Protein AF-A0A6G0WHD6-F1 (afdb_monomer_lite)

Radius of gyration: 23.94 Å; chains: 1; bounding box: 55×65×62 Å

Organism: NCBI:txi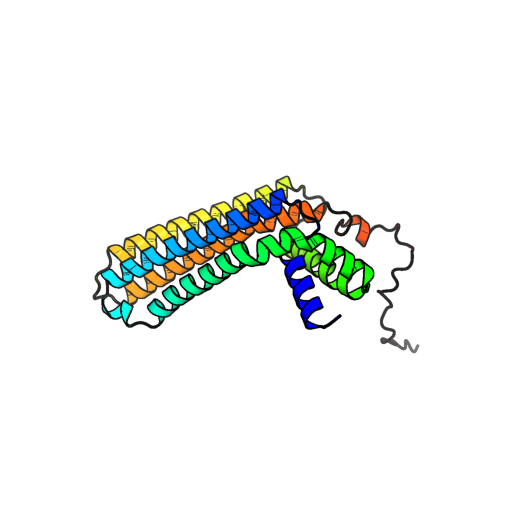d100861

pLDDT: mean 83.45, std 16.96, range [34.69, 97.81]

Foldseek 3Di:
DDPVVLVVLLVLCLLQPPLDDPVLSVVLLVLLLVLLVVLLVLLVLLLVLLCVQAVCSCVDPVSVVSVVVSVVSNVVSCCCNVPSSVCSSPCNVVSLVCQVPVDDVSVVVSLVSLLVLLCVQPVVDDPPDDLVNSLVVLCVVLVVLLVVLVCQLVVLSVVLNVDHNVPVVSSVVSSVSNSVSSVSNSVSCCCNVRSSVVSVSVCPDPSNPPCNVDPPVPPPPPVPPDPPPPDPPPPDD

Sequence (237 aa):
MSDSYQKHQRYILRRFPPFLEDAMIGNHEKLRLMFIVLWACFIVVPTVLAAQTCDYFVKEPLFYFSVLMIAFVLARALHRYCVRWPEGHTKRWSYWHEIELATAPYKLKILGYYHRKIDHFLGQFPSSTSDEQVVRFYALRTSVLAILFLAGFVGFTTLLAYTDGDKYPQVMILYVLSVASVCVLFYLGKVYCIELPQVIVLRHRPEFAFDVLFSDMHDEHIPFAQPVSDYNTTREA

Secondary structure (DSSP, 8-state):
--HHHHHHHHHHHHHS-TTS-HHHHHHHHHHHHHHHHHHHHHHHHHHHHHHHH-GGGGGSHHHHHHHHHHHHHHHHHHHIIIIIHHHHHHHHHHHHHHHHHH-HHHHHHHHHHHHHHHHHHHTTS-TT--HHHHHHHHHHHHHHHHHHHHHHHHHHHHHHHHS-TT-HHHHHHHHHHHHHHHHHHHHHHHIIIIIHHHHHHHHTSGGG-HHHHH-TT--S--TT-PPPS--------

Structure (mmCIF, N/CA/C/O backbone):
data_AF-A0A6G0WHD6-F1
#
_entry.id   AF-A0A6G0WHD6-F1
#
loop_
_atom_site.group_PDB
_atom_site.id
_atom_site.type_symbol
_atom_site.label_atom_id
_atom_site.label_alt_id
_atom_site.label_comp_id
_atom_site.label_asym_id
_atom_site.label_entity_id
_atom_site.label_seq_id
_atom_site.pdbx_PDB_ins_code
_atom_site.Cartn_x
_atom_site.Cartn_y
_atom_site.Cartn_z
_atom_site.occupancy
_atom_site.B_iso_or_equiv
_atom_site.auth_seq_id
_atom_site.auth_comp_id
_atom_site.auth_asym_id
_atom_site.auth_atom_id
_atom_site.pdbx_PDB_model_num
ATOM 1 N N . MET A 1 1 ? -4.834 5.143 -32.679 1.00 60.06 1 MET A N 1
ATOM 2 C CA . MET A 1 1 ? -5.126 4.601 -31.328 1.00 60.06 1 MET A CA 1
ATOM 3 C C . MET A 1 1 ? -6.172 5.479 -30.659 1.00 60.06 1 MET A C 1
ATOM 5 O O . MET A 1 1 ? -6.053 6.691 -30.768 1.00 60.06 1 MET A O 1
ATOM 9 N N . SER A 1 2 ? -7.171 4.909 -29.979 1.00 74.62 2 SER A N 1
ATOM 10 C CA . SER A 1 2 ? -8.098 5.712 -29.168 1.00 74.62 2 SER A CA 1
ATOM 11 C C . SER A 1 2 ? -7.398 6.218 -27.896 1.00 74.62 2 SER A C 1
ATOM 13 O O . SER A 1 2 ? -6.591 5.500 -27.301 1.00 74.62 2 SER A O 1
ATOM 15 N N . ASP A 1 3 ? -7.707 7.440 -27.452 1.00 78.38 3 ASP A N 1
ATOM 16 C CA . ASP A 1 3 ? -7.095 8.045 -26.251 1.00 78.38 3 ASP A CA 1
ATOM 17 C C . ASP A 1 3 ? -7.347 7.203 -24.977 1.00 78.38 3 ASP A C 1
ATOM 19 O O . ASP A 1 3 ? -6.483 7.057 -24.107 1.00 78.38 3 ASP A O 1
ATOM 23 N N . SER A 1 4 ? -8.501 6.526 -24.913 1.00 83.50 4 SER A N 1
ATOM 24 C CA . SER A 1 4 ? -8.843 5.576 -23.844 1.00 83.50 4 SER A CA 1
ATOM 25 C C . SER A 1 4 ? -7.873 4.388 -23.772 1.00 83.50 4 SER A C 1
ATOM 27 O O . SER A 1 4 ? -7.386 4.046 -22.690 1.00 83.50 4 SER A O 1
ATOM 29 N N . TYR A 1 5 ? -7.517 3.805 -24.920 1.00 84.50 5 TYR A N 1
ATOM 30 C CA . TYR A 1 5 ? -6.568 2.693 -24.985 1.00 84.50 5 TYR A CA 1
ATOM 31 C C . TYR A 1 5 ? -5.172 3.127 -24.515 1.00 84.50 5 TYR A C 1
ATOM 33 O O . TYR A 1 5 ? -4.581 2.491 -23.643 1.00 84.50 5 TYR A O 1
ATOM 41 N N . GLN A 1 6 ? -4.694 4.290 -24.965 1.00 81.56 6 GLN A N 1
ATOM 42 C CA . GLN A 1 6 ? -3.401 4.839 -24.535 1.00 81.56 6 GLN A CA 1
ATOM 43 C C . GLN A 1 6 ? -3.364 5.181 -23.038 1.00 81.56 6 GLN A C 1
ATOM 45 O O . GLN A 1 6 ? -2.333 5.062 -22.365 1.00 81.56 6 GLN A O 1
ATOM 50 N N . LYS A 1 7 ? -4.482 5.649 -22.473 1.00 85.56 7 LYS A N 1
ATOM 51 C CA . LYS A 1 7 ? -4.606 5.885 -21.028 1.00 85.56 7 LYS A CA 1
ATOM 52 C C . LYS A 1 7 ? -4.509 4.576 -20.242 1.00 85.56 7 LYS A C 1
ATOM 54 O O . LYS A 1 7 ? -3.816 4.542 -19.223 1.00 85.56 7 LYS A O 1
ATOM 59 N N . HIS A 1 8 ? -5.153 3.516 -20.725 1.00 88.12 8 HIS A N 1
ATOM 60 C CA . HIS A 1 8 ? -5.098 2.187 -20.118 1.00 88.12 8 HIS A CA 1
ATOM 61 C C . HIS A 1 8 ? -3.689 1.581 -20.170 1.00 88.12 8 HIS A C 1
ATOM 63 O O . HIS A 1 8 ? -3.170 1.158 -19.138 1.00 88.12 8 HIS A O 1
ATOM 69 N N . GLN A 1 9 ? -3.006 1.651 -21.313 1.00 87.44 9 GLN A N 1
ATOM 70 C CA . GLN A 1 9 ? -1.624 1.169 -21.450 1.00 87.44 9 GLN A CA 1
ATOM 71 C C . GLN A 1 9 ? -0.671 1.843 -20.461 1.00 87.44 9 GLN A C 1
ATOM 73 O O . GLN A 1 9 ? 0.032 1.174 -19.703 1.00 87.44 9 GLN A O 1
ATOM 78 N N . ARG A 1 10 ? -0.703 3.182 -20.388 1.00 85.12 10 ARG A N 1
ATOM 79 C CA . ARG A 1 10 ? 0.102 3.946 -19.419 1.00 85.12 10 ARG A CA 1
ATOM 80 C C . ARG A 1 10 ? -0.208 3.551 -17.981 1.00 85.12 10 ARG A C 1
ATOM 82 O O . ARG A 1 10 ? 0.681 3.537 -17.134 1.00 85.12 10 ARG A O 1
ATOM 89 N N . TYR A 1 11 ? -1.470 3.264 -17.687 1.00 88.31 11 TYR A N 1
ATOM 90 C CA . TYR A 1 11 ? -1.887 2.834 -16.363 1.00 88.31 11 TYR A CA 1
ATOM 91 C C . TYR A 1 11 ? -1.320 1.458 -15.993 1.00 88.31 11 TYR A C 1
ATOM 93 O O . TYR A 1 11 ? -0.839 1.292 -14.868 1.00 88.31 11 TYR A O 1
ATOM 101 N N . ILE A 1 12 ? -1.346 0.501 -16.925 1.00 89.25 12 ILE A N 1
ATOM 102 C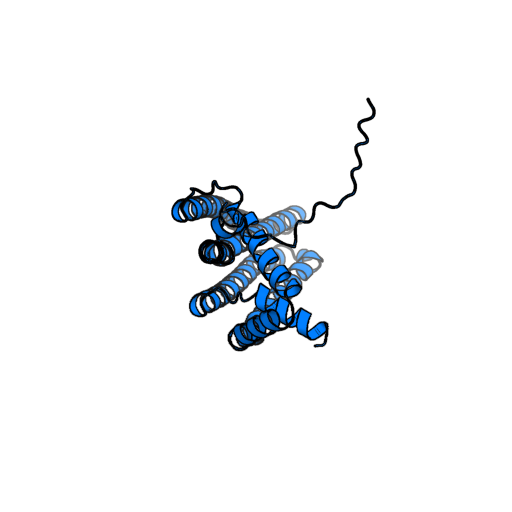 CA . ILE A 1 12 ? -0.750 -0.827 -16.747 1.00 89.25 12 ILE A CA 1
ATOM 103 C C . ILE A 1 12 ? 0.759 -0.696 -16.549 1.00 89.25 12 ILE A C 1
ATOM 105 O O . ILE A 1 12 ? 1.266 -1.163 -15.532 1.00 89.25 12 ILE A O 1
ATOM 109 N N . LEU A 1 13 ? 1.450 0.038 -17.425 1.00 89.12 13 LEU A N 1
ATOM 110 C CA . LEU A 1 13 ? 2.902 0.210 -17.348 1.00 89.12 13 LEU A CA 1
ATOM 111 C C . LEU A 1 13 ? 3.339 0.863 -16.038 1.00 89.12 13 LEU A C 1
ATOM 113 O O . LEU A 1 13 ? 4.237 0.350 -15.390 1.00 89.12 13 LEU A O 1
ATOM 117 N N . ARG A 1 14 ? 2.647 1.907 -15.558 1.00 87.94 14 ARG A N 1
ATOM 118 C CA . ARG A 1 14 ? 2.956 2.533 -14.253 1.00 87.94 14 ARG A CA 1
ATOM 119 C C . ARG A 1 14 ? 2.841 1.568 -13.073 1.00 87.94 14 ARG A C 1
ATOM 121 O O . ARG A 1 14 ? 3.551 1.726 -12.081 1.00 87.94 14 ARG A O 1
ATOM 128 N N . ARG A 1 15 ? 1.912 0.609 -13.139 1.00 85.81 15 ARG A N 1
ATOM 129 C CA . ARG A 1 15 ? 1.660 -0.360 -12.060 1.00 85.81 15 ARG A CA 1
ATOM 130 C C . ARG A 1 15 ? 2.545 -1.591 -12.140 1.00 85.81 15 ARG A C 1
ATOM 132 O O . ARG A 1 15 ? 2.860 -2.142 -11.088 1.00 85.81 15 ARG A O 1
ATOM 139 N N . PHE A 1 16 ? 2.915 -1.979 -13.352 1.00 88.06 16 PHE A N 1
ATOM 140 C CA . PHE A 1 16 ? 3.735 -3.135 -13.673 1.00 88.06 16 PHE A CA 1
ATOM 141 C C . PHE A 1 16 ? 4.894 -2.648 -14.547 1.00 88.06 16 PHE A C 1
ATOM 143 O O . PHE A 1 16 ? 4.786 -2.672 -15.775 1.00 88.06 16 PHE A O 1
ATOM 150 N N . PRO A 1 17 ? 5.969 -2.131 -13.923 1.00 85.25 17 PRO A N 1
ATOM 151 C CA . PRO A 1 17 ? 7.070 -1.536 -14.664 1.00 85.25 17 PRO A CA 1
ATOM 152 C C . PRO A 1 17 ? 7.698 -2.567 -15.612 1.00 85.25 17 PRO A C 1
ATOM 154 O O . PRO A 1 17 ? 7.985 -3.682 -15.168 1.00 85.25 17 PRO A O 1
ATOM 157 N N . PRO A 1 18 ? 7.949 -2.217 -16.886 1.00 83.75 18 PRO A N 1
ATOM 158 C CA . PRO A 1 18 ? 8.595 -3.133 -17.829 1.00 83.75 18 PRO A CA 1
ATOM 159 C C . PRO A 1 18 ? 10.054 -3.421 -17.437 1.00 83.75 18 PRO A C 1
ATOM 161 O O . PRO A 1 18 ? 10.584 -4.476 -17.748 1.00 83.75 18 PRO A O 1
ATOM 164 N N . PHE A 1 19 ? 10.677 -2.526 -16.667 1.00 83.75 19 PHE A N 1
ATOM 165 C CA . PHE A 1 19 ? 12.071 -2.625 -16.221 1.00 83.75 19 PHE A CA 1
ATOM 166 C C . PHE A 1 19 ? 12.300 -3.598 -15.053 1.00 83.75 19 PHE A C 1
ATOM 168 O O . PHE A 1 19 ? 13.441 -3.791 -14.628 1.00 83.75 19 PHE A O 1
ATOM 175 N N . LEU A 1 20 ? 11.234 -4.168 -14.483 1.00 85.25 20 LEU A N 1
ATOM 176 C CA . LEU A 1 20 ? 11.323 -5.115 -13.371 1.00 85.25 20 LEU A CA 1
ATOM 177 C C . LEU A 1 20 ? 11.119 -6.548 -13.858 1.00 85.25 20 LEU A C 1
ATOM 179 O O . LEU A 1 20 ? 10.312 -6.810 -14.749 1.00 85.25 20 LEU A O 1
ATOM 183 N N . GLU A 1 21 ? 11.809 -7.489 -13.227 1.00 87.81 21 GLU A N 1
ATOM 184 C CA . GLU A 1 21 ? 11.663 -8.916 -13.512 1.00 87.81 21 GLU A CA 1
ATOM 185 C C . GLU A 1 21 ? 10.281 -9.449 -13.109 1.00 87.81 21 GLU A C 1
ATOM 187 O O . GLU A 1 21 ? 9.711 -9.033 -12.095 1.00 87.81 21 GLU A O 1
ATOM 192 N N . ASP A 1 22 ? 9.756 -10.417 -13.868 1.00 87.56 22 ASP A N 1
ATOM 193 C CA . ASP A 1 22 ? 8.438 -11.019 -13.610 1.00 87.56 22 ASP A CA 1
ATOM 194 C C . ASP A 1 22 ? 8.338 -11.634 -12.212 1.00 87.56 22 ASP A C 1
ATOM 196 O O . ASP A 1 22 ? 7.327 -11.461 -11.528 1.00 87.56 22 ASP A O 1
ATOM 200 N N . ALA A 1 23 ? 9.411 -12.283 -11.748 1.00 89.19 23 ALA A N 1
ATOM 201 C CA . ALA A 1 23 ? 9.478 -12.876 -10.416 1.00 89.19 23 ALA A CA 1
ATOM 202 C C . ALA A 1 23 ? 9.284 -11.825 -9.310 1.00 89.19 23 ALA A C 1
ATOM 204 O O . ALA A 1 23 ? 8.506 -12.031 -8.373 1.00 89.19 23 ALA A O 1
ATOM 205 N N . MET A 1 24 ? 9.933 -10.664 -9.449 1.00 89.25 24 MET A N 1
ATOM 206 C CA . MET A 1 24 ? 9.828 -9.563 -8.494 1.00 89.25 24 MET A CA 1
ATOM 207 C C . MET A 1 24 ? 8.418 -8.970 -8.481 1.00 89.25 24 MET A C 1
ATOM 209 O O . MET A 1 24 ? 7.854 -8.736 -7.410 1.00 89.25 24 MET A O 1
ATOM 213 N N . ILE A 1 25 ? 7.815 -8.745 -9.654 1.00 88.62 25 ILE A N 1
ATOM 214 C CA . ILE A 1 25 ? 6.447 -8.217 -9.720 1.00 88.62 25 ILE A CA 1
ATOM 215 C C . ILE A 1 25 ? 5.452 -9.229 -9.140 1.00 88.62 25 ILE A C 1
ATOM 217 O O . ILE A 1 25 ? 4.607 -8.852 -8.328 1.00 88.62 25 ILE A O 1
ATOM 221 N N . GLY A 1 26 ? 5.593 -10.513 -9.476 1.00 89.69 26 GLY A N 1
ATOM 222 C CA . GLY A 1 26 ? 4.745 -11.574 -8.940 1.00 89.69 26 GLY A CA 1
ATOM 223 C C . GLY A 1 26 ? 4.815 -11.665 -7.416 1.00 89.69 26 GLY A C 1
ATOM 224 O O . GLY A 1 26 ? 3.777 -11.749 -6.755 1.00 89.69 26 GLY A O 1
ATOM 225 N N . ASN A 1 27 ? 6.017 -11.585 -6.836 1.00 91.44 27 ASN A N 1
ATOM 226 C CA . ASN A 1 27 ? 6.179 -11.588 -5.382 1.00 91.44 27 ASN A CA 1
ATOM 227 C C . ASN A 1 27 ? 5.553 -10.341 -4.732 1.00 91.44 27 ASN A C 1
ATOM 229 O O . ASN A 1 27 ? 4.836 -10.442 -3.738 1.00 91.44 27 ASN A O 1
ATOM 233 N N . HIS A 1 28 ? 5.739 -9.163 -5.333 1.00 91.12 28 HIS A N 1
ATOM 234 C CA . HIS A 1 28 ? 5.141 -7.922 -4.843 1.00 91.12 28 HIS A CA 1
ATOM 235 C C . HIS A 1 28 ? 3.612 -7.910 -4.890 1.00 91.12 28 HIS A C 1
ATOM 237 O O . HIS A 1 28 ? 2.990 -7.348 -3.989 1.00 91.12 28 H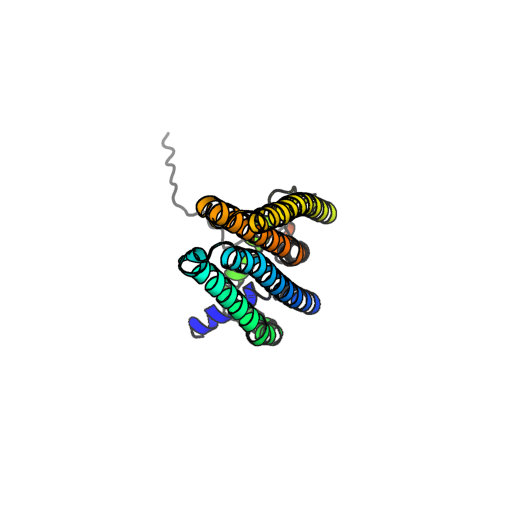IS A O 1
ATOM 243 N N . GLU A 1 29 ? 2.983 -8.493 -5.911 1.00 91.56 29 GLU A N 1
ATOM 244 C CA . GLU A 1 29 ? 1.519 -8.572 -5.969 1.00 91.56 29 GLU A CA 1
ATOM 245 C C . GLU A 1 29 ? 0.962 -9.522 -4.900 1.00 91.56 29 GLU A C 1
ATOM 247 O O . GLU A 1 29 ? -0.038 -9.189 -4.259 1.00 91.56 29 GLU A O 1
ATOM 252 N N . LYS A 1 30 ? 1.647 -10.643 -4.625 1.00 91.75 30 LYS A N 1
ATOM 253 C CA . LYS A 1 30 ? 1.304 -11.546 -3.510 1.00 91.75 30 LYS A CA 1
ATOM 254 C C . LYS A 1 30 ? 1.445 -10.849 -2.156 1.00 91.75 30 LYS A C 1
ATOM 256 O O . LYS A 1 30 ? 0.507 -10.865 -1.361 1.00 91.75 30 LYS A O 1
ATOM 261 N N . LEU A 1 31 ? 2.576 -10.181 -1.917 1.00 92.06 31 LEU A N 1
ATOM 262 C CA . LEU A 1 31 ? 2.812 -9.408 -0.694 1.00 92.06 31 LEU A CA 1
ATOM 263 C C . LEU A 1 31 ? 1.782 -8.290 -0.525 1.00 92.06 31 LEU A C 1
ATOM 265 O O . LEU A 1 31 ? 1.240 -8.108 0.560 1.00 92.06 31 LEU A O 1
ATOM 269 N N . ARG A 1 32 ? 1.450 -7.564 -1.599 1.00 91.62 32 ARG A N 1
ATOM 270 C CA . ARG A 1 32 ? 0.419 -6.519 -1.570 1.00 91.62 32 ARG A CA 1
ATOM 271 C C . ARG A 1 32 ? -0.933 -7.076 -1.141 1.00 91.62 32 ARG A C 1
ATOM 273 O O . ARG A 1 32 ? -1.600 -6.446 -0.325 1.00 91.62 32 ARG A O 1
ATOM 280 N N . LEU A 1 33 ? -1.344 -8.215 -1.700 1.00 93.25 33 LEU A N 1
ATOM 281 C CA . LEU A 1 33 ? -2.603 -8.856 -1.330 1.00 93.25 33 LEU A CA 1
ATOM 282 C C . LEU A 1 33 ? -2.579 -9.287 0.140 1.00 93.25 33 LEU A C 1
ATOM 284 O O . LEU A 1 33 ? -3.506 -8.959 0.874 1.00 93.25 33 LEU A O 1
ATOM 288 N N . MET A 1 34 ? -1.492 -9.929 0.581 1.00 93.44 34 MET A N 1
ATOM 289 C CA . MET A 1 34 ? -1.297 -10.330 1.976 1.00 93.44 34 MET A CA 1
ATOM 290 C C . MET A 1 34 ? -1.404 -9.133 2.931 1.00 93.44 34 MET A C 1
ATOM 292 O O . MET A 1 34 ? -2.176 -9.186 3.885 1.00 93.44 34 MET A O 1
ATOM 296 N N . PHE A 1 35 ? -0.701 -8.029 2.655 1.00 93.38 35 PHE A N 1
ATOM 297 C CA . PHE A 1 35 ? -0.768 -6.826 3.486 1.00 93.38 35 PHE A CA 1
ATOM 298 C C . PHE A 1 35 ? -2.174 -6.239 3.559 1.00 93.38 35 PHE A C 1
ATOM 300 O O . PHE A 1 35 ? -2.573 -5.770 4.618 1.00 93.38 35 PHE A O 1
ATOM 307 N N . ILE A 1 36 ? -2.930 -6.255 2.457 1.00 94.88 36 ILE A N 1
ATOM 308 C CA . ILE A 1 36 ? -4.303 -5.736 2.446 1.00 94.88 36 ILE A CA 1
ATOM 309 C C . ILE A 1 36 ? -5.234 -6.633 3.267 1.00 94.88 36 ILE A C 1
ATOM 311 O O . ILE A 1 36 ? -6.072 -6.116 4.001 1.00 94.88 36 ILE A O 1
ATOM 315 N N . VAL A 1 37 ? -5.079 -7.956 3.175 1.00 94.56 37 VAL A N 1
ATOM 316 C CA . VAL A 1 37 ? -5.850 -8.903 3.993 1.00 94.56 37 VAL A CA 1
ATOM 317 C C . VAL A 1 37 ? -5.530 -8.712 5.476 1.00 94.56 37 VAL A C 1
ATOM 319 O O . VAL A 1 37 ? -6.448 -8.554 6.272 1.00 94.56 37 VAL A O 1
ATOM 322 N N . LEU A 1 38 ? -4.248 -8.631 5.844 1.00 94.38 38 LEU A N 1
ATOM 323 C CA . LEU A 1 38 ? -3.831 -8.378 7.228 1.00 94.38 38 LEU A CA 1
ATOM 324 C C . LEU A 1 38 ? -4.341 -7.030 7.749 1.00 94.38 38 LEU A C 1
ATOM 326 O O . LEU A 1 38 ? -4.862 -6.956 8.857 1.00 94.38 38 LEU A O 1
ATOM 330 N N . TRP A 1 39 ? -4.244 -5.973 6.940 1.00 96.19 39 TRP A N 1
ATOM 331 C CA . TRP A 1 39 ? -4.788 -4.654 7.265 1.00 96.19 39 TRP A CA 1
ATOM 332 C C . TRP A 1 39 ? -6.300 -4.709 7.508 1.00 96.19 39 TRP A C 1
ATOM 334 O O . TRP A 1 39 ? -6.775 -4.163 8.501 1.00 96.19 39 TRP A O 1
ATOM 344 N N . ALA A 1 40 ? -7.050 -5.421 6.662 1.00 96.12 40 ALA A N 1
ATOM 345 C CA . ALA A 1 40 ? -8.484 -5.608 6.851 1.00 96.12 40 ALA A CA 1
ATOM 346 C C . ALA A 1 40 ? -8.781 -6.347 8.165 1.00 96.12 40 ALA A C 1
ATOM 348 O O . ALA A 1 40 ? -9.597 -5.875 8.952 1.00 96.12 40 ALA A O 1
ATOM 349 N N . CYS A 1 41 ? -8.078 -7.451 8.443 1.00 95.69 41 CYS A N 1
ATOM 350 C CA . CYS A 1 41 ? -8.217 -8.190 9.699 1.00 95.69 41 CYS A CA 1
ATOM 351 C C . CYS A 1 41 ? -7.948 -7.299 10.920 1.00 95.69 41 CYS A C 1
ATOM 353 O O . CYS A 1 41 ? -8.741 -7.293 11.859 1.00 95.69 41 CYS A O 1
ATOM 355 N N . PHE A 1 42 ? -6.878 -6.501 10.894 1.00 96.06 42 PHE A N 1
ATOM 356 C CA . PHE A 1 42 ? -6.535 -5.621 12.009 1.00 96.06 42 PHE A CA 1
ATOM 357 C C . PHE A 1 42 ? -7.509 -4.460 12.215 1.00 96.06 42 PHE A C 1
ATOM 359 O O . PHE A 1 42 ? -7.618 -3.994 13.340 1.00 96.06 42 PHE A O 1
ATOM 366 N N . ILE A 1 43 ? -8.235 -4.005 11.188 1.00 96.00 43 ILE A N 1
ATOM 367 C CA . ILE A 1 43 ? -9.319 -3.022 11.365 1.00 96.00 43 ILE A CA 1
ATOM 368 C C . ILE A 1 43 ? -10.596 -3.691 11.879 1.00 96.00 43 ILE A C 1
ATOM 370 O O . ILE A 1 43 ? -11.308 -3.105 12.696 1.00 96.00 43 ILE A O 1
ATOM 374 N N . VAL A 1 44 ? -10.892 -4.919 11.445 1.00 95.94 44 VAL A N 1
ATOM 375 C CA . VAL A 1 44 ? -12.073 -5.659 11.914 1.00 95.94 44 VAL A CA 1
ATOM 376 C C . VAL A 1 44 ? -12.030 -5.858 13.429 1.00 95.94 44 VAL A C 1
ATOM 378 O O . VAL A 1 44 ? -13.053 -5.665 14.075 1.00 95.94 44 VAL A O 1
ATOM 381 N N . VAL A 1 45 ? -10.863 -6.157 14.010 1.00 95.31 45 VAL A N 1
ATOM 382 C CA . VAL A 1 45 ? -10.705 -6.369 15.462 1.00 95.31 45 VAL A CA 1
ATOM 383 C C . VAL A 1 45 ? -11.257 -5.205 16.311 1.00 95.31 45 VAL A C 1
ATOM 385 O O . VAL A 1 45 ? -12.216 -5.432 17.049 1.00 95.31 45 VAL A O 1
ATOM 388 N N . PRO A 1 46 ? -10.748 -3.959 16.217 1.00 95.06 46 PRO A N 1
ATOM 389 C CA . PRO A 1 46 ? -11.278 -2.836 16.986 1.00 95.06 46 PRO A CA 1
ATOM 390 C C . PRO A 1 46 ? -12.704 -2.457 16.567 1.00 95.06 46 PRO A C 1
ATOM 392 O O . PRO A 1 46 ? -13.448 -1.942 17.392 1.00 95.06 46 PRO A O 1
ATOM 395 N N . THR A 1 47 ? -13.116 -2.730 15.321 1.00 94.50 47 THR A N 1
ATOM 396 C CA . THR A 1 47 ? -14.495 -2.467 14.861 1.00 94.50 47 THR A CA 1
ATOM 397 C C . THR A 1 47 ? -15.501 -3.377 15.562 1.00 94.50 47 THR A C 1
ATOM 399 O O . THR A 1 47 ? -16.538 -2.909 16.024 1.00 94.50 47 THR A O 1
ATOM 402 N N . VAL A 1 48 ? -15.191 -4.671 15.667 1.00 94.44 48 VAL A N 1
ATOM 403 C CA . VAL A 1 48 ? -16.027 -5.648 16.373 1.00 94.44 48 VAL A CA 1
ATOM 404 C C . VAL A 1 48 ? -16.013 -5.375 17.872 1.00 94.44 48 VAL A C 1
ATOM 406 O O . VAL A 1 48 ? -17.074 -5.380 18.484 1.00 94.44 48 VAL A O 1
ATOM 409 N N . LEU A 1 49 ? -14.846 -5.073 18.450 1.00 93.94 49 LEU A N 1
ATOM 410 C CA . LEU A 1 49 ? -14.744 -4.727 19.869 1.00 93.94 49 LEU A CA 1
ATOM 411 C C . LEU A 1 49 ? -15.571 -3.486 20.209 1.00 93.94 49 LEU A C 1
ATOM 413 O O . LEU A 1 49 ? -16.401 -3.549 21.102 1.00 93.94 49 LEU A O 1
ATOM 417 N N . ALA A 1 50 ? -15.435 -2.390 19.457 1.00 92.56 50 ALA A N 1
ATOM 418 C CA . ALA A 1 50 ? -16.236 -1.187 19.689 1.00 92.56 50 ALA A CA 1
ATOM 419 C C . ALA A 1 50 ? -17.748 -1.456 19.574 1.00 92.56 50 ALA A C 1
ATOM 421 O O . ALA A 1 50 ? -18.523 -0.910 20.357 1.00 92.56 50 ALA A O 1
ATOM 422 N N . ALA A 1 51 ? -18.164 -2.326 18.644 1.00 92.25 51 ALA A N 1
ATOM 423 C CA . ALA A 1 51 ? -19.561 -2.728 18.490 1.00 92.25 51 ALA A CA 1
ATOM 424 C C . ALA A 1 51 ? -20.073 -3.599 19.649 1.00 92.25 51 ALA A C 1
ATOM 426 O O . ALA A 1 51 ? -21.248 -3.517 19.982 1.00 92.25 51 ALA A O 1
ATOM 427 N N . GLN A 1 52 ? -19.211 -4.420 20.256 1.00 91.00 52 GLN A N 1
ATOM 428 C CA . GLN A 1 52 ? -19.549 -5.228 21.434 1.00 91.00 52 GLN A CA 1
ATOM 429 C C . GLN A 1 52 ? -19.560 -4.403 22.722 1.00 91.00 52 GLN A C 1
ATOM 431 O O . GLN A 1 52 ? -20.360 -4.667 23.613 1.00 91.00 52 GLN A O 1
ATOM 436 N N . THR A 1 53 ? -18.670 -3.418 22.830 1.00 88.88 53 THR A N 1
ATOM 437 C CA . THR A 1 53 ? -18.544 -2.570 24.015 1.00 88.88 53 THR A CA 1
ATOM 438 C C . THR A 1 53 ? -19.640 -1.505 24.078 1.00 88.88 53 THR A C 1
ATOM 440 O O . THR A 1 53 ? -20.077 -1.154 25.168 1.00 88.88 53 THR A O 1
ATOM 443 N N . CYS A 1 54 ? -20.088 -0.965 22.937 1.00 88.38 54 CYS A N 1
ATOM 444 C CA . CYS A 1 54 ? -21.057 0.129 22.896 1.00 88.38 54 CYS A CA 1
ATOM 445 C C . CYS A 1 54 ? -22.092 -0.059 21.776 1.00 88.38 54 CYS A C 1
ATOM 447 O O . CYS A 1 54 ? -21.800 0.175 20.603 1.00 88.38 54 CYS A O 1
ATOM 449 N N . ASP A 1 55 ? -23.339 -0.373 22.138 1.00 85.75 55 ASP A N 1
ATOM 450 C CA . ASP A 1 55 ? -24.434 -0.607 21.178 1.00 85.75 55 ASP A CA 1
ATOM 451 C C . ASP A 1 55 ? -24.714 0.594 20.259 1.00 85.75 55 ASP A C 1
ATOM 453 O O . ASP A 1 55 ? -25.155 0.442 19.114 1.00 85.75 55 ASP A O 1
ATOM 457 N N . TYR A 1 56 ? -24.445 1.814 20.736 1.00 86.06 56 TYR A N 1
ATOM 458 C CA . TYR A 1 56 ? -24.594 3.025 19.930 1.00 86.06 56 TYR A CA 1
ATOM 459 C C . TYR A 1 56 ? -23.588 3.099 18.779 1.00 86.06 56 TYR A C 1
ATOM 461 O O . TYR A 1 56 ? -23.903 3.696 17.752 1.00 86.06 56 TYR A O 1
ATOM 469 N N . PHE A 1 57 ? -22.425 2.448 18.887 1.00 89.00 57 PHE A N 1
ATOM 470 C CA . PHE A 1 57 ? -21.388 2.499 17.857 1.00 89.00 57 PHE A CA 1
ATOM 471 C C . PHE A 1 57 ? -21.860 1.965 16.500 1.00 89.00 57 PHE A C 1
ATOM 473 O O . PHE A 1 57 ? -21.503 2.510 15.461 1.00 89.00 57 PHE A O 1
ATOM 480 N N . VAL A 1 58 ? -22.721 0.945 16.481 1.00 89.81 58 VAL A N 1
ATOM 481 C CA . VAL A 1 58 ? -23.247 0.363 15.229 1.00 89.81 58 VAL A CA 1
ATOM 482 C C . VAL A 1 58 ? -24.157 1.345 14.477 1.00 89.81 58 VAL A C 1
ATOM 484 O O . VAL A 1 58 ? -24.369 1.224 13.270 1.00 89.81 58 VAL A O 1
ATOM 487 N N . LYS A 1 59 ? -24.692 2.353 15.172 1.00 90.19 59 LYS A N 1
ATOM 488 C CA . LYS A 1 59 ? -25.497 3.421 14.567 1.00 90.19 59 LYS A CA 1
ATOM 489 C C . LYS A 1 59 ? -24.633 4.564 14.034 1.00 90.19 59 LYS A C 1
ATOM 491 O O . LYS A 1 59 ? -25.143 5.400 13.292 1.00 90.19 59 LYS A O 1
ATOM 496 N N . GLU A 1 60 ? -23.344 4.589 14.363 1.00 90.38 60 GLU A N 1
ATOM 497 C CA . GLU A 1 60 ? -22.449 5.659 13.950 1.00 90.38 60 GLU A CA 1
ATOM 498 C C . GLU A 1 60 ? -22.043 5.544 12.480 1.00 90.38 60 GLU A C 1
ATOM 500 O O . GLU A 1 60 ? -21.675 4.458 12.016 1.00 90.38 60 GLU A O 1
ATOM 505 N N . PRO A 1 61 ? -21.975 6.669 11.742 1.00 92.12 61 PRO A N 1
ATOM 506 C CA . PRO A 1 61 ? -21.448 6.690 10.379 1.00 92.12 61 PRO A CA 1
ATOM 507 C C . PRO A 1 61 ? -20.047 6.081 10.271 1.00 92.12 61 PRO A C 1
ATOM 509 O O . PRO A 1 61 ? -19.697 5.489 9.251 1.00 92.12 61 PRO A O 1
ATOM 512 N N . LEU A 1 62 ? -19.247 6.209 11.332 1.00 91.00 62 LEU A N 1
ATOM 513 C CA . LEU A 1 62 ? -17.875 5.723 11.382 1.00 91.00 62 LEU A CA 1
ATOM 514 C C . LEU A 1 62 ? -17.781 4.190 11.284 1.00 91.00 62 LEU A C 1
ATOM 516 O O . LEU A 1 62 ? -16.858 3.679 10.647 1.00 91.00 62 LEU A O 1
ATOM 520 N N . PHE A 1 63 ? -18.743 3.457 11.853 1.00 93.00 63 PHE A N 1
ATOM 521 C CA . PHE A 1 63 ? -18.824 2.002 11.715 1.00 93.00 63 PHE A CA 1
ATOM 522 C C . PHE A 1 63 ? -19.028 1.610 10.245 1.00 93.00 63 PHE A C 1
ATOM 524 O O . PHE A 1 63 ? -18.228 0.861 9.675 1.00 93.00 63 PHE A O 1
ATOM 531 N N . TYR A 1 64 ? -20.044 2.188 9.594 1.00 93.69 64 TYR A N 1
ATOM 532 C CA . TYR A 1 64 ? -20.334 1.931 8.180 1.00 93.69 64 TYR A CA 1
ATOM 533 C C . TYR A 1 64 ? -19.175 2.342 7.277 1.00 93.69 64 TYR A C 1
ATOM 535 O O . TYR A 1 64 ? -18.831 1.612 6.348 1.00 93.69 64 TYR A O 1
ATOM 543 N N . PHE A 1 65 ? -18.541 3.481 7.565 1.00 93.25 65 PHE A N 1
ATOM 544 C CA . PHE A 1 65 ? -17.372 3.940 6.826 1.00 93.25 65 PHE A CA 1
ATOM 545 C C . PHE A 1 65 ? -16.245 2.908 6.873 1.00 93.25 65 PHE A C 1
ATOM 547 O O . PHE A 1 65 ? -15.701 2.569 5.825 1.00 93.25 65 PHE A O 1
ATOM 554 N N . SER A 1 66 ? -15.926 2.354 8.043 1.00 93.12 66 SER A N 1
ATOM 555 C CA . SER A 1 66 ? -14.867 1.348 8.159 1.00 93.12 66 SER A CA 1
ATOM 556 C C . SER A 1 66 ? -15.196 0.045 7.441 1.00 93.12 66 SER A C 1
ATOM 558 O O . SER A 1 66 ? -14.339 -0.489 6.734 1.00 93.12 66 SER A O 1
ATOM 560 N N . VAL A 1 67 ? -16.436 -0.439 7.545 1.00 94.12 67 VAL A N 1
ATOM 561 C CA . VAL A 1 67 ? -16.883 -1.640 6.820 1.00 94.12 67 VAL A CA 1
ATOM 562 C C . VAL A 1 67 ? -16.792 -1.425 5.307 1.00 94.12 67 VAL A C 1
ATOM 564 O O . VAL A 1 67 ? -16.199 -2.239 4.594 1.00 94.12 67 VAL A O 1
ATOM 567 N N . LEU A 1 68 ? -17.316 -0.302 4.806 1.00 95.94 68 LEU A N 1
ATOM 568 C CA . LEU A 1 68 ? -17.263 0.047 3.385 1.00 95.94 68 LEU A CA 1
ATOM 569 C C . LEU A 1 68 ? -15.829 0.267 2.904 1.00 95.94 68 LEU A C 1
ATOM 571 O O . LEU A 1 68 ? -15.481 -0.158 1.803 1.00 95.94 68 LEU A O 1
ATOM 575 N N . MET A 1 69 ? -14.981 0.891 3.721 1.00 94.75 69 MET A N 1
ATOM 576 C CA . MET A 1 69 ? -13.569 1.100 3.420 1.00 94.75 69 MET A CA 1
ATOM 577 C C . MET A 1 69 ? -12.847 -0.241 3.266 1.00 94.75 69 MET A C 1
ATOM 579 O O . MET A 1 69 ? -12.162 -0.442 2.261 1.00 94.75 69 MET A O 1
ATOM 583 N N . ILE A 1 70 ? -13.031 -1.176 4.205 1.00 95.88 70 ILE A N 1
ATOM 584 C CA . ILE A 1 70 ? -12.461 -2.525 4.113 1.00 95.88 70 ILE A CA 1
ATOM 585 C C . ILE A 1 70 ? -12.947 -3.223 2.839 1.00 95.88 70 ILE A C 1
ATOM 587 O O . ILE A 1 70 ? -12.127 -3.694 2.046 1.00 95.88 70 ILE A O 1
ATOM 591 N N . ALA A 1 71 ? -14.263 -3.241 2.606 1.00 96.06 71 ALA A N 1
ATOM 592 C CA . ALA A 1 71 ? -14.860 -3.891 1.442 1.00 96.06 71 ALA A CA 1
ATOM 593 C C . ALA A 1 71 ? -14.328 -3.306 0.125 1.00 96.06 71 ALA A C 1
ATOM 595 O O . ALA A 1 71 ? -13.921 -4.044 -0.773 1.00 96.06 71 ALA A O 1
ATOM 596 N N . PHE A 1 72 ? -14.259 -1.978 0.018 1.00 96.50 72 PHE A N 1
ATOM 597 C CA . PHE A 1 72 ? -13.757 -1.287 -1.164 1.00 96.50 72 PHE A CA 1
ATOM 598 C C . PHE A 1 72 ? -12.273 -1.569 -1.418 1.00 96.50 72 PHE A C 1
ATOM 600 O O . PHE A 1 72 ? -11.876 -1.855 -2.553 1.00 96.50 72 PHE A O 1
ATOM 607 N N . VAL A 1 73 ? -11.435 -1.500 -0.381 1.00 94.69 73 VAL A N 1
ATOM 608 C CA . VAL A 1 73 ? -9.994 -1.749 -0.510 1.00 94.69 73 VAL A CA 1
ATOM 609 C C . VAL A 1 73 ? -9.734 -3.208 -0.892 1.00 94.69 73 VAL A C 1
ATOM 611 O O . VAL A 1 73 ? -8.952 -3.449 -1.817 1.00 94.69 73 VAL A O 1
ATOM 614 N N . LEU A 1 74 ? -10.436 -4.166 -0.277 1.00 94.88 74 LEU A N 1
ATOM 615 C CA . LEU A 1 74 ? -10.362 -5.585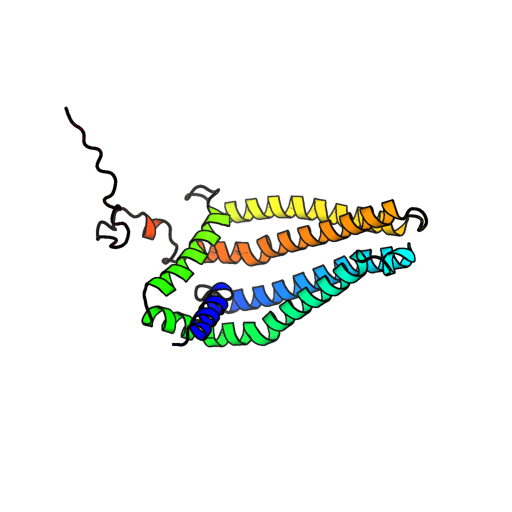 -0.638 1.00 94.88 74 LEU A CA 1
ATOM 616 C C . LEU A 1 74 ? -10.840 -5.834 -2.069 1.00 94.88 74 LEU A C 1
ATOM 618 O O . LEU A 1 74 ? -10.124 -6.464 -2.844 1.00 94.88 74 LEU A O 1
ATOM 622 N N . ALA A 1 75 ? -11.986 -5.283 -2.471 1.00 95.44 75 ALA A N 1
ATOM 623 C CA . ALA A 1 75 ? -12.494 -5.422 -3.834 1.00 95.44 75 ALA A CA 1
ATOM 624 C C . ALA A 1 75 ? -11.497 -4.874 -4.867 1.00 95.44 75 ALA A C 1
ATOM 626 O O . ALA A 1 75 ? -11.230 -5.506 -5.891 1.00 95.44 75 ALA A O 1
ATOM 627 N N . ARG A 1 76 ? -10.866 -3.724 -4.590 1.00 94.19 76 ARG A N 1
ATOM 628 C CA . ARG A 1 76 ? -9.814 -3.173 -5.460 1.00 94.19 76 ARG A CA 1
ATOM 629 C C . ARG A 1 76 ? -8.551 -4.025 -5.482 1.00 94.19 76 ARG A C 1
ATOM 631 O O . ARG A 1 76 ? -7.898 -4.073 -6.529 1.00 94.19 76 ARG A O 1
ATOM 638 N N . ALA A 1 77 ? -8.190 -4.649 -4.365 1.00 93.25 77 ALA A N 1
ATOM 639 C CA . ALA A 1 77 ? -7.057 -5.561 -4.277 1.00 93.25 77 ALA A CA 1
ATOM 640 C C . ALA A 1 77 ? -7.307 -6.829 -5.097 1.00 93.25 77 ALA A C 1
ATOM 642 O O . ALA A 1 77 ? -6.488 -7.168 -5.947 1.00 93.25 77 ALA A O 1
ATOM 643 N N . LEU A 1 78 ? -8.478 -7.445 -4.928 1.00 93.88 78 LEU A N 1
ATOM 644 C CA . LEU A 1 78 ? -8.915 -8.617 -5.682 1.00 93.88 78 LEU A CA 1
ATOM 645 C C . LEU A 1 78 ? -9.013 -8.310 -7.172 1.00 93.88 78 LEU A C 1
ATOM 647 O O . LEU A 1 78 ? -8.425 -9.014 -7.980 1.00 93.88 78 LEU A O 1
ATOM 651 N N . HIS A 1 79 ? -9.641 -7.199 -7.561 1.00 93.75 79 HIS A N 1
ATOM 652 C CA . HIS A 1 79 ? -9.663 -6.783 -8.963 1.00 93.75 79 HIS A CA 1
ATOM 653 C C . HIS A 1 79 ? -8.242 -6.577 -9.511 1.00 93.75 79 HIS A C 1
ATOM 655 O O . HIS A 1 79 ? -7.953 -6.886 -10.670 1.00 93.75 79 HIS A O 1
ATOM 661 N N . ARG A 1 80 ? -7.325 -5.997 -8.727 1.00 92.62 80 ARG A N 1
ATOM 662 C CA . ARG A 1 80 ? -5.934 -5.833 -9.169 1.00 92.62 80 ARG A CA 1
ATOM 663 C C . ARG A 1 80 ? -5.266 -7.193 -9.375 1.00 92.62 80 ARG A C 1
ATOM 665 O O . ARG A 1 80 ? -4.653 -7.374 -10.419 1.00 92.62 80 ARG A O 1
ATOM 672 N N . TYR A 1 81 ? -5.414 -8.110 -8.429 1.00 92.00 81 TYR A N 1
ATOM 673 C CA . TYR A 1 81 ? -4.763 -9.416 -8.442 1.00 92.00 81 TYR A CA 1
ATOM 674 C C . TYR A 1 81 ? -5.357 -10.377 -9.486 1.00 92.00 81 TYR A C 1
ATOM 676 O O . TYR A 1 81 ? -4.618 -11.042 -10.199 1.00 92.00 81 TYR A O 1
ATOM 684 N N . CYS A 1 82 ? -6.682 -10.413 -9.629 1.00 91.06 82 CYS A N 1
ATOM 685 C CA . CYS A 1 82 ? -7.373 -11.360 -10.506 1.00 91.06 82 CYS A CA 1
ATOM 686 C C . CYS A 1 82 ? -7.493 -10.878 -11.956 1.00 91.06 82 CYS A C 1
ATOM 688 O O . CYS A 1 82 ? -7.516 -11.701 -12.861 1.00 91.06 82 CYS A O 1
ATOM 690 N N . VAL A 1 83 ? -7.589 -9.563 -12.193 1.00 91.00 83 VAL A N 1
ATOM 691 C CA . VAL A 1 83 ? -7.823 -9.019 -13.547 1.00 91.00 83 VAL A CA 1
ATOM 692 C C . VAL A 1 83 ? -6.589 -8.304 -14.080 1.00 91.00 83 VAL A C 1
ATOM 694 O O . VAL A 1 83 ? -6.090 -8.618 -15.157 1.00 91.00 83 VAL A O 1
ATOM 697 N N . ARG A 1 84 ? -6.064 -7.331 -13.327 1.00 90.06 84 ARG A N 1
ATOM 698 C CA . ARG A 1 84 ? -5.002 -6.449 -13.843 1.00 90.06 84 ARG A CA 1
ATOM 699 C C . ARG A 1 84 ? -3.626 -7.089 -13.844 1.00 90.06 84 ARG A C 1
ATOM 701 O O . ARG A 1 84 ? -2.828 -6.759 -14.710 1.00 90.06 84 ARG A O 1
ATOM 708 N N . TRP A 1 85 ? -3.326 -7.933 -12.866 1.00 90.31 85 TRP A N 1
ATOM 709 C CA . TRP A 1 85 ? -2.040 -8.614 -12.789 1.00 90.31 85 TRP A CA 1
ATOM 710 C C . TRP A 1 85 ? -1.826 -9.574 -13.971 1.00 90.31 85 TRP A C 1
ATOM 712 O O . TRP A 1 85 ? -0.805 -9.416 -14.636 1.00 90.31 85 TRP A O 1
ATOM 722 N N . PRO A 1 86 ? -2.774 -10.465 -14.332 1.00 91.44 86 PRO A N 1
ATOM 723 C CA . PRO A 1 86 ? -2.639 -11.297 -15.531 1.00 91.44 86 PRO A CA 1
ATOM 724 C C . PRO A 1 86 ? -2.459 -10.480 -16.814 1.00 91.44 86 PRO A C 1
ATOM 726 O O . PRO A 1 86 ? -1.627 -10.814 -17.658 1.00 91.44 86 PRO A O 1
ATOM 729 N N . GLU A 1 87 ? -3.194 -9.371 -16.949 1.00 90.88 87 GLU A N 1
ATOM 730 C CA . GLU A 1 87 ? -3.026 -8.461 -18.084 1.00 90.88 87 GLU A CA 1
ATOM 731 C C . GLU A 1 87 ? -1.635 -7.813 -18.092 1.00 90.88 87 GLU A C 1
ATOM 733 O O . GLU A 1 87 ? -0.962 -7.805 -19.117 1.00 90.88 87 GLU A O 1
ATOM 738 N N . GLY A 1 88 ? -1.182 -7.289 -16.951 1.00 87.88 88 GLY A N 1
ATOM 739 C CA . GLY A 1 88 ? 0.139 -6.684 -16.818 1.00 87.88 88 GLY A CA 1
ATOM 740 C C . GLY A 1 88 ? 1.255 -7.675 -17.127 1.00 87.88 88 GLY A C 1
ATOM 741 O O . GLY A 1 88 ? 2.158 -7.354 -17.888 1.00 87.88 88 GLY A O 1
ATOM 742 N N . HIS A 1 89 ? 1.164 -8.895 -16.609 1.00 88.38 89 HIS A N 1
ATOM 743 C CA . HIS A 1 89 ? 2.147 -9.946 -16.854 1.00 88.38 89 HIS A CA 1
ATOM 744 C C . HIS A 1 89 ? 2.251 -10.305 -18.346 1.00 88.38 89 HIS A C 1
ATOM 746 O O . HIS A 1 89 ? 3.346 -10.434 -18.880 1.00 88.38 89 HIS A O 1
ATOM 752 N N . THR A 1 90 ? 1.116 -10.418 -19.042 1.00 88.75 90 THR A N 1
ATOM 753 C CA . THR A 1 90 ? 1.085 -10.837 -20.455 1.00 88.75 90 THR A CA 1
ATOM 754 C C . THR A 1 90 ? 1.362 -9.702 -21.441 1.00 88.75 90 THR A C 1
ATOM 756 O O . THR A 1 90 ? 2.049 -9.913 -22.435 1.00 88.75 90 THR A O 1
ATOM 759 N N . LYS A 1 91 ? 0.841 -8.497 -21.184 1.00 89.19 91 LYS A N 1
ATOM 760 C CA . LYS A 1 91 ? 0.817 -7.392 -22.159 1.00 89.19 91 LYS A CA 1
ATOM 761 C C . LYS A 1 91 ? 1.770 -6.240 -21.850 1.00 89.19 91 LYS A C 1
ATOM 763 O O . LYS A 1 91 ? 1.873 -5.320 -22.653 1.00 89.19 91 LYS A O 1
ATOM 768 N N . ARG A 1 92 ? 2.487 -6.233 -20.717 1.00 89.38 92 ARG A N 1
ATOM 769 C CA . ARG A 1 92 ? 3.411 -5.122 -20.389 1.00 89.38 92 ARG A CA 1
ATOM 770 C C . ARG A 1 92 ? 4.449 -4.867 -21.479 1.00 89.38 92 ARG A C 1
ATOM 772 O O . ARG A 1 92 ? 4.684 -3.715 -21.820 1.00 89.38 92 ARG A O 1
ATOM 779 N N . TRP A 1 93 ? 5.039 -5.923 -22.033 1.00 87.62 93 TRP A N 1
ATOM 780 C CA . TRP A 1 93 ? 6.094 -5.801 -23.036 1.00 87.62 93 TRP A CA 1
ATOM 781 C C . TRP A 1 93 ? 5.545 -5.313 -24.371 1.00 87.62 93 TRP A C 1
ATOM 783 O O . TRP A 1 93 ? 6.130 -4.414 -24.968 1.00 87.62 93 TRP A O 1
ATOM 793 N N . SER A 1 94 ? 4.379 -5.818 -24.790 1.00 89.00 94 SER A N 1
ATOM 794 C CA . SER A 1 94 ? 3.709 -5.316 -25.992 1.00 89.00 94 SER A CA 1
ATOM 795 C C . SER A 1 94 ? 3.310 -3.849 -25.826 1.00 89.00 94 SER A C 1
ATOM 797 O O . SER A 1 94 ? 3.580 -3.043 -26.705 1.00 89.00 94 SER A O 1
ATOM 799 N N . TYR A 1 95 ? 2.766 -3.463 -24.666 1.00 89.44 95 TYR A N 1
ATOM 800 C CA . TYR A 1 95 ? 2.423 -2.068 -24.378 1.00 89.44 95 TYR A CA 1
ATOM 801 C C . TYR A 1 95 ? 3.646 -1.152 -24.324 1.00 89.44 95 TYR A C 1
ATOM 803 O O . TYR A 1 95 ? 3.556 -0.004 -24.752 1.00 89.44 95 TYR A O 1
ATOM 811 N N . TRP A 1 96 ? 4.777 -1.626 -23.796 1.00 88.44 96 TRP A N 1
ATOM 812 C CA . TRP A 1 96 ? 6.017 -0.856 -23.814 1.00 88.44 96 TRP A CA 1
ATOM 813 C C . TRP A 1 96 ? 6.495 -0.635 -25.249 1.00 88.44 96 TRP A C 1
ATOM 815 O O . TRP A 1 96 ? 6.686 0.511 -25.645 1.00 88.44 96 TRP A O 1
ATOM 825 N N . HIS A 1 97 ? 6.570 -1.700 -26.049 1.00 86.31 97 HIS A N 1
ATOM 826 C CA . HIS A 1 97 ? 6.996 -1.626 -27.445 1.00 86.31 97 HIS A CA 1
ATOM 827 C C . HIS A 1 97 ? 6.079 -0.732 -28.294 1.00 86.31 97 HIS A C 1
ATOM 829 O O . HIS A 1 97 ? 6.553 0.118 -29.043 1.00 86.31 97 HIS A O 1
ATOM 835 N N . GLU A 1 98 ? 4.760 -0.846 -28.118 1.00 85.88 98 GLU A N 1
ATOM 836 C CA . GLU A 1 98 ? 3.790 0.035 -28.773 1.00 85.88 98 GLU A CA 1
ATOM 837 C C . GLU A 1 98 ? 4.017 1.509 -28.410 1.00 85.88 98 GLU A C 1
ATOM 839 O O . GLU A 1 98 ? 3.899 2.369 -29.276 1.00 85.88 98 GLU A O 1
ATOM 844 N N . ILE A 1 99 ? 4.373 1.826 -27.160 1.00 81.50 99 ILE A N 1
ATOM 845 C CA . ILE A 1 99 ? 4.670 3.206 -26.745 1.00 81.50 99 ILE A CA 1
ATOM 846 C C . ILE A 1 99 ? 6.003 3.703 -27.308 1.00 81.50 99 ILE A C 1
ATOM 848 O O . ILE A 1 99 ? 6.101 4.882 -27.652 1.00 81.50 99 ILE A O 1
ATOM 852 N N . GLU A 1 100 ? 7.009 2.835 -27.415 1.00 78.94 100 GLU A N 1
ATOM 853 C CA . GLU A 1 100 ? 8.283 3.184 -28.049 1.00 78.94 100 GLU A CA 1
ATOM 854 C C . GLU A 1 100 ? 8.107 3.518 -29.532 1.00 78.94 100 GLU A C 1
ATOM 856 O O . GLU A 1 100 ? 8.704 4.480 -30.010 1.00 78.94 100 GLU A O 1
ATOM 861 N N . LEU A 1 101 ? 7.233 2.788 -30.229 1.00 79.88 101 LEU A N 1
ATOM 862 C CA . LEU A 1 101 ? 6.911 3.023 -31.636 1.00 79.88 101 LEU A CA 1
ATOM 863 C C . LEU A 1 101 ? 5.947 4.201 -31.850 1.00 79.88 101 LEU A C 1
ATOM 865 O O . LEU A 1 101 ? 6.036 4.893 -32.861 1.00 79.88 101 LEU A O 1
ATOM 869 N N . ALA A 1 102 ? 5.002 4.425 -30.930 1.00 66.75 102 ALA A N 1
ATOM 870 C CA . ALA A 1 102 ? 3.887 5.337 -31.168 1.00 66.75 102 ALA A CA 1
ATOM 871 C C . ALA A 1 102 ? 4.262 6.822 -31.103 1.00 66.75 102 ALA A C 1
ATOM 873 O O . ALA A 1 102 ? 3.623 7.585 -31.825 1.00 66.75 102 ALA A O 1
ATOM 874 N N . THR A 1 103 ? 5.191 7.258 -30.226 1.00 65.75 103 THR A N 1
ATOM 875 C CA . THR A 1 103 ? 5.790 8.625 -30.177 1.00 65.75 103 THR A CA 1
ATOM 876 C C . THR A 1 103 ? 6.624 8.885 -28.898 1.00 65.75 103 THR A C 1
ATOM 878 O O . THR A 1 103 ? 6.211 8.547 -27.785 1.00 65.75 103 THR A O 1
ATOM 881 N N . ALA A 1 104 ? 7.738 9.626 -29.024 1.00 63.81 104 ALA A N 1
ATOM 882 C CA . ALA A 1 104 ? 8.625 10.057 -27.924 1.00 63.81 104 ALA A CA 1
ATOM 883 C C . ALA A 1 104 ? 7.941 10.682 -26.672 1.00 63.81 104 ALA A C 1
ATOM 885 O O . ALA A 1 104 ? 8.293 10.295 -25.551 1.00 63.81 104 ALA A O 1
ATOM 886 N N . PRO A 1 105 ? 6.941 11.589 -26.773 1.00 72.62 105 PRO A N 1
ATOM 887 C CA . PRO A 1 105 ? 6.281 12.189 -25.604 1.00 72.62 105 PRO A CA 1
ATOM 888 C C . PRO A 1 105 ? 5.607 11.192 -24.647 1.00 72.62 105 PRO A C 1
ATOM 890 O O . PRO A 1 105 ? 5.482 11.475 -23.451 1.00 72.62 105 PRO A O 1
ATOM 893 N N . TYR A 1 106 ? 5.148 10.029 -25.120 1.00 72.62 106 TYR A N 1
ATOM 894 C CA . TYR A 1 106 ? 4.500 9.042 -24.248 1.00 72.62 106 TYR A CA 1
ATOM 895 C C . TYR A 1 106 ? 5.512 8.234 -23.442 1.00 72.62 106 TYR A C 1
ATOM 897 O O . TYR A 1 106 ? 5.296 8.023 -22.243 1.00 72.62 106 TYR A O 1
ATOM 905 N N . LYS A 1 107 ? 6.635 7.868 -24.067 1.00 79.12 107 LYS A N 1
ATOM 906 C CA . LYS A 1 107 ? 7.787 7.264 -23.392 1.00 79.12 107 LYS A CA 1
ATOM 907 C C . LYS A 1 107 ? 8.303 8.187 -22.285 1.00 79.12 107 LYS A C 1
ATOM 909 O O . LYS A 1 107 ? 8.388 7.766 -21.131 1.00 79.12 107 LYS A O 1
ATOM 914 N N . LEU A 1 108 ? 8.494 9.475 -22.588 1.00 79.19 108 LEU A N 1
ATOM 915 C CA . LEU A 1 108 ? 8.929 10.486 -21.613 1.00 79.19 108 LEU A CA 1
ATOM 916 C C . LEU A 1 108 ? 7.968 10.627 -20.421 1.00 79.19 108 LEU A C 1
ATOM 918 O O . LEU A 1 108 ? 8.406 10.744 -19.280 1.00 79.19 108 LEU A O 1
ATOM 922 N N . LYS A 1 109 ? 6.647 10.536 -20.635 1.00 84.00 109 LYS A N 1
ATOM 923 C CA . LYS A 1 109 ? 5.658 10.570 -19.535 1.00 84.00 109 LYS A CA 1
ATOM 924 C C . LYS A 1 109 ? 5.757 9.375 -18.582 1.00 84.00 109 LYS A C 1
ATOM 926 O O . LYS A 1 109 ? 5.342 9.499 -17.425 1.00 84.00 109 LYS A O 1
ATOM 931 N N . ILE A 1 110 ? 6.214 8.218 -19.059 1.00 84.12 110 ILE A N 1
ATOM 932 C CA . ILE A 1 110 ? 6.423 7.023 -18.230 1.00 84.12 110 ILE A CA 1
ATOM 933 C C . ILE A 1 110 ? 7.777 7.108 -17.530 1.00 84.12 110 ILE A C 1
ATOM 935 O O . ILE A 1 110 ? 7.831 6.937 -16.314 1.00 84.12 110 ILE A O 1
ATOM 939 N N . LEU A 1 111 ? 8.840 7.458 -18.256 1.00 84.69 111 LEU A N 1
ATOM 940 C CA . LEU A 1 111 ? 10.171 7.639 -17.676 1.00 84.69 111 LEU A CA 1
ATOM 941 C C . LEU A 1 111 ? 10.164 8.724 -16.589 1.00 84.69 111 LEU A C 1
ATOM 943 O O . LEU A 1 111 ? 10.573 8.468 -15.463 1.00 84.69 111 LEU A O 1
ATOM 947 N N . GLY A 1 112 ? 9.554 9.883 -16.853 1.00 84.88 112 GLY A N 1
ATOM 948 C CA . GLY A 1 112 ? 9.405 10.960 -15.869 1.00 84.88 112 GLY A CA 1
ATOM 949 C C . GLY A 1 112 ? 8.487 10.621 -14.685 1.00 84.88 112 GLY A C 1
ATOM 950 O O . GLY A 1 112 ? 8.513 11.300 -13.658 1.00 84.88 112 GLY A O 1
ATOM 951 N N . TYR A 1 113 ? 7.651 9.579 -14.781 1.00 88.62 113 TYR A N 1
ATOM 952 C CA . TYR A 1 113 ? 6.952 9.040 -13.608 1.00 88.62 113 TYR A CA 1
ATOM 953 C C . TYR A 1 113 ? 7.918 8.262 -12.707 1.00 88.62 113 TYR A C 1
ATOM 955 O O . TYR A 1 113 ? 7.911 8.474 -11.495 1.00 88.62 113 TYR A O 1
ATOM 963 N N . TYR A 1 114 ? 8.763 7.404 -13.284 1.00 87.31 114 TYR A N 1
ATOM 964 C CA . TYR A 1 114 ? 9.748 6.639 -12.519 1.00 87.31 114 TYR A CA 1
ATOM 965 C C . TYR A 1 114 ? 10.868 7.509 -11.971 1.00 87.31 114 TYR A C 1
ATOM 967 O O . TYR A 1 114 ? 11.214 7.330 -10.812 1.00 87.31 114 TYR A O 1
ATOM 975 N N . HIS A 1 115 ? 11.331 8.511 -12.718 1.00 84.94 115 HIS A N 1
ATOM 976 C CA . HIS A 1 115 ? 12.318 9.470 -12.225 1.00 84.94 115 HIS A CA 1
ATOM 977 C C . HIS A 1 115 ? 11.827 10.179 -10.957 1.00 84.94 115 HIS A C 1
ATOM 979 O O . HIS A 1 115 ? 12.506 10.174 -9.939 1.00 84.94 115 HIS A O 1
ATOM 985 N N . ARG A 1 116 ? 10.587 10.694 -10.960 1.00 87.12 116 ARG A N 1
ATOM 986 C CA . ARG A 1 116 ? 9.977 11.293 -9.758 1.00 87.12 116 ARG A CA 1
ATOM 987 C C . ARG A 1 116 ? 9.797 10.297 -8.617 1.00 87.12 116 ARG A C 1
ATOM 989 O O . ARG A 1 116 ? 9.885 10.677 -7.456 1.00 87.12 116 ARG A O 1
ATOM 996 N N . LYS A 1 117 ? 9.519 9.027 -8.926 1.00 86.25 117 LYS A N 1
ATOM 997 C CA . LYS A 1 117 ? 9.417 7.975 -7.907 1.00 86.25 117 LYS A CA 1
ATOM 998 C C . LYS A 1 117 ? 10.782 7.674 -7.284 1.00 86.25 117 LYS A C 1
ATOM 1000 O O . LYS A 1 117 ? 10.845 7.491 -6.077 1.00 86.25 117 LYS A O 1
ATOM 1005 N N . ILE A 1 118 ? 11.844 7.623 -8.084 1.00 86.12 118 ILE A N 1
ATOM 1006 C CA . ILE A 1 118 ? 13.216 7.429 -7.607 1.00 86.12 118 ILE A CA 1
ATOM 1007 C C . ILE A 1 118 ? 13.626 8.626 -6.751 1.00 86.12 118 ILE A C 1
ATOM 1009 O O . ILE A 1 118 ? 14.009 8.431 -5.605 1.00 86.12 118 ILE A O 1
ATOM 1013 N N . ASP A 1 119 ? 13.446 9.845 -7.255 1.00 84.06 119 ASP A N 1
ATOM 1014 C CA . ASP A 1 119 ? 13.768 11.091 -6.554 1.00 84.06 119 ASP A CA 1
ATOM 1015 C C . ASP A 1 119 ? 13.028 11.222 -5.213 1.00 84.06 119 ASP A C 1
ATOM 1017 O O . ASP A 1 119 ? 13.631 11.516 -4.187 1.00 84.06 119 ASP A O 1
ATOM 1021 N N . HIS A 1 120 ? 11.743 10.860 -5.158 1.00 86.38 120 HIS A N 1
ATOM 1022 C CA . HIS A 1 120 ? 10.986 10.861 -3.902 1.00 86.38 120 HIS A CA 1
ATOM 1023 C C . HIS A 1 120 ? 11.606 9.977 -2.803 1.00 86.38 120 HIS A C 1
ATOM 1025 O O . HIS A 1 120 ? 11.501 10.295 -1.621 1.00 86.38 120 HIS A O 1
ATOM 1031 N N . PHE A 1 121 ? 12.230 8.858 -3.179 1.00 84.81 121 PHE A N 1
ATOM 1032 C CA . PHE A 1 121 ? 12.832 7.910 -2.239 1.00 84.81 121 PHE A CA 1
ATOM 1033 C C . PHE A 1 121 ? 14.328 8.154 -2.017 1.00 84.81 121 PHE A C 1
ATOM 1035 O O . PHE A 1 121 ? 14.828 7.894 -0.919 1.00 84.81 121 PHE A O 1
ATOM 1042 N N . LEU A 1 122 ? 15.042 8.597 -3.051 1.00 86.19 122 LEU A N 1
ATOM 1043 C CA . LEU A 1 122 ? 16.499 8.673 -3.077 1.00 86.19 122 LEU A CA 1
ATOM 1044 C C . LEU A 1 122 ? 17.049 10.102 -3.071 1.00 86.19 122 LEU A C 1
ATOM 1046 O O . LEU A 1 122 ? 18.204 10.272 -2.710 1.00 86.19 122 LEU A O 1
ATOM 1050 N N . GLY A 1 123 ? 16.253 11.122 -3.400 1.00 80.69 123 GLY A N 1
ATOM 1051 C CA . GLY A 1 123 ? 16.711 12.509 -3.568 1.00 80.69 123 GLY A CA 1
ATOM 1052 C C . GLY A 1 123 ? 17.268 13.156 -2.297 1.00 80.69 123 GLY A C 1
ATOM 1053 O O . GLY A 1 123 ? 18.004 14.133 -2.362 1.00 80.69 123 GLY A O 1
ATOM 1054 N N . GLN A 1 124 ? 16.973 12.584 -1.127 1.00 82.38 124 GLN A N 1
ATOM 1055 C CA . GLN A 1 124 ? 17.555 13.003 0.152 1.00 82.38 124 GLN A CA 1
ATOM 1056 C C . GLN A 1 124 ? 18.965 12.437 0.409 1.00 82.38 124 GLN A C 1
ATOM 1058 O O . GLN A 1 124 ? 19.614 12.845 1.371 1.00 82.38 124 GLN A O 1
ATOM 1063 N N . PHE A 1 125 ? 19.423 11.464 -0.385 1.00 85.06 125 PHE A N 1
ATOM 1064 C CA . PHE A 1 125 ? 20.725 10.826 -0.213 1.00 85.06 125 PHE A CA 1
ATOM 1065 C C . PHE A 1 125 ? 21.739 11.375 -1.225 1.00 85.06 125 PHE A C 1
ATOM 1067 O O . PHE A 1 125 ? 21.399 11.555 -2.394 1.00 85.06 125 PHE A O 1
ATOM 1074 N N . PRO A 1 126 ? 23.006 11.575 -0.821 1.00 82.94 126 PRO A N 1
ATOM 1075 C CA . PRO A 1 126 ? 24.095 11.823 -1.760 1.00 82.94 126 PRO A CA 1
ATOM 1076 C C . PRO A 1 126 ? 24.198 10.717 -2.818 1.00 82.94 126 PRO A C 1
ATOM 1078 O O . PRO A 1 126 ? 23.973 9.543 -2.511 1.00 82.94 126 PRO A O 1
ATOM 1081 N N . SER A 1 127 ? 24.624 11.066 -4.035 1.00 75.25 127 SER A N 1
ATOM 1082 C CA . SER A 1 127 ? 24.800 10.119 -5.150 1.00 75.25 127 SER A CA 1
ATOM 1083 C C . SER A 1 127 ? 25.765 8.969 -4.828 1.00 75.25 127 SER A C 1
ATOM 1085 O O . SER A 1 127 ? 25.570 7.856 -5.312 1.00 75.25 127 SER A O 1
ATOM 1087 N N . SER A 1 128 ? 26.742 9.206 -3.946 1.00 77.88 128 SER A N 1
ATOM 1088 C CA . SER A 1 128 ? 27.718 8.223 -3.456 1.00 77.88 128 SER A CA 1
ATOM 1089 C C . SER A 1 128 ? 27.162 7.210 -2.446 1.00 77.88 128 SER A C 1
ATOM 1091 O O . SER A 1 128 ? 27.864 6.272 -2.068 1.00 77.88 128 SER A O 1
ATOM 1093 N N . THR A 1 129 ? 25.915 7.372 -1.994 1.00 85.00 129 THR A N 1
ATOM 1094 C CA . THR A 1 129 ? 25.306 6.486 -0.994 1.00 85.00 129 THR A CA 1
ATOM 1095 C C . THR A 1 129 ? 25.041 5.110 -1.597 1.00 85.00 129 THR A C 1
ATOM 1097 O O . THR A 1 129 ? 24.340 4.989 -2.614 1.00 85.00 129 THR A O 1
ATOM 1100 N N . SER A 1 130 ? 25.563 4.064 -0.952 1.00 88.06 130 SER A N 1
ATOM 1101 C CA . SER A 1 130 ? 25.351 2.684 -1.391 1.00 88.06 130 SER A CA 1
ATOM 1102 C C . SER A 1 130 ? 23.919 2.228 -1.111 1.00 88.06 130 SER A C 1
ATOM 1104 O O . SER A 1 130 ? 23.263 2.703 -0.179 1.00 88.06 130 SER A O 1
ATOM 1106 N N . ASP A 1 131 ? 23.419 1.269 -1.887 1.00 88.81 131 ASP A N 1
ATOM 1107 C CA . ASP A 1 131 ? 22.060 0.759 -1.673 1.00 88.81 131 ASP A CA 1
ATOM 1108 C C . ASP A 1 131 ? 21.897 0.117 -0.299 1.00 88.81 131 ASP A C 1
ATOM 1110 O O . ASP A 1 131 ? 20.842 0.240 0.316 1.00 88.81 131 ASP A O 1
ATOM 1114 N N . GLU A 1 132 ? 22.949 -0.512 0.229 1.00 90.06 132 GLU A N 1
ATOM 1115 C CA . GLU A 1 132 ? 22.930 -1.056 1.584 1.00 90.06 132 GLU A CA 1
ATOM 1116 C C . GLU A 1 132 ? 22.680 0.026 2.633 1.00 90.06 132 GLU A C 1
ATOM 1118 O O . GLU A 1 132 ? 21.908 -0.190 3.566 1.00 90.06 132 GLU A O 1
ATOM 1123 N N . GLN A 1 133 ? 23.305 1.198 2.492 1.00 90.31 133 GLN A N 1
ATOM 1124 C CA . GLN A 1 133 ? 23.096 2.319 3.408 1.00 90.31 133 GLN A CA 1
ATOM 1125 C C . GLN A 1 133 ? 21.659 2.844 3.313 1.00 90.31 133 GLN A C 1
ATOM 1127 O O . GLN A 1 133 ? 21.024 3.071 4.345 1.00 90.31 133 GLN A O 1
ATOM 1132 N N . VAL A 1 134 ? 21.115 2.954 2.097 1.00 89.69 134 VAL A N 1
ATOM 1133 C CA . VAL A 1 134 ? 19.717 3.350 1.868 1.00 89.69 134 VAL A CA 1
ATOM 1134 C C . VAL A 1 134 ? 18.754 2.339 2.499 1.00 89.69 134 VAL A C 1
ATOM 1136 O O . VAL A 1 134 ? 17.854 2.720 3.251 1.00 89.69 134 VAL A O 1
ATOM 1139 N N . VAL A 1 135 ? 18.958 1.041 2.250 1.00 91.00 135 VAL A N 1
ATOM 1140 C CA . VAL A 1 135 ? 18.133 -0.038 2.812 1.00 91.00 135 VAL A CA 1
ATOM 1141 C C . VAL A 1 135 ? 18.200 -0.031 4.332 1.00 91.00 135 VAL A C 1
ATOM 1143 O O . VAL A 1 135 ? 17.155 -0.115 4.973 1.00 91.00 135 VAL A O 1
ATOM 1146 N N . ARG A 1 136 ? 19.393 0.112 4.922 1.00 91.25 136 ARG A N 1
ATOM 1147 C CA . ARG A 1 136 ? 19.571 0.174 6.381 1.00 91.25 136 ARG A CA 1
ATOM 1148 C C . ARG A 1 136 ? 18.865 1.385 6.986 1.00 91.25 136 ARG A C 1
ATOM 1150 O O . ARG A 1 136 ? 18.180 1.231 7.995 1.00 91.25 136 ARG A O 1
ATOM 1157 N N . PHE A 1 137 ? 18.967 2.559 6.361 1.00 91.12 137 PHE A N 1
ATOM 1158 C CA . PHE A 1 137 ? 18.260 3.759 6.811 1.00 91.12 137 PHE A CA 1
ATOM 1159 C C . PHE A 1 137 ? 16.743 3.541 6.837 1.00 91.12 137 PHE A C 1
ATOM 1161 O O . PHE A 1 137 ? 16.092 3.771 7.860 1.00 91.12 137 PHE A O 1
ATOM 1168 N N . TYR A 1 138 ? 16.173 3.051 5.732 1.00 90.44 138 TYR A N 1
ATOM 1169 C CA . TYR A 1 138 ? 14.740 2.782 5.659 1.00 90.44 138 TYR A CA 1
ATOM 1170 C C . TYR A 1 138 ? 14.317 1.643 6.585 1.00 90.44 138 TYR A C 1
ATOM 1172 O O . TYR A 1 138 ? 13.248 1.740 7.181 1.00 90.44 138 TYR A O 1
ATOM 1180 N N . ALA A 1 139 ? 15.137 0.607 6.757 1.00 91.31 139 ALA A N 1
ATOM 1181 C CA . ALA A 1 139 ? 14.865 -0.489 7.679 1.00 91.31 139 ALA A CA 1
ATOM 1182 C C . ALA A 1 139 ? 14.772 0.020 9.119 1.00 91.31 139 ALA A C 1
ATOM 1184 O O . ALA A 1 139 ? 13.783 -0.254 9.793 1.00 91.31 139 ALA A O 1
ATOM 1185 N N . LEU A 1 140 ? 15.745 0.815 9.571 1.00 91.38 140 LEU A N 1
ATOM 1186 C CA . LEU A 1 140 ? 15.762 1.358 10.928 1.00 91.38 140 LEU A CA 1
ATOM 1187 C C . LEU A 1 140 ? 14.579 2.304 11.156 1.00 91.38 140 LEU A C 1
ATOM 1189 O O . LEU A 1 140 ? 13.806 2.108 12.093 1.00 91.38 140 LEU A O 1
ATOM 1193 N N . ARG A 1 141 ? 14.373 3.273 10.256 1.00 90.06 141 ARG A N 1
ATOM 1194 C CA . ARG A 1 141 ? 13.254 4.225 10.340 1.00 90.06 141 ARG A CA 1
ATOM 1195 C C . ARG A 1 141 ? 11.899 3.516 10.356 1.00 90.06 141 ARG A C 1
ATOM 1197 O O . ARG A 1 141 ? 11.047 3.833 11.182 1.00 90.06 141 ARG A O 1
ATOM 1204 N N . THR A 1 142 ? 11.696 2.570 9.442 1.00 90.94 142 THR A N 1
ATOM 1205 C CA . THR A 1 142 ? 10.427 1.840 9.318 1.00 90.94 142 THR A CA 1
ATOM 1206 C C . THR A 1 142 ? 10.206 0.935 10.521 1.00 90.94 142 THR A C 1
ATOM 1208 O O . THR A 1 142 ? 9.094 0.900 11.030 1.00 90.94 142 THR A O 1
ATOM 1211 N N . SER A 1 143 ? 11.245 0.257 11.017 1.00 90.56 143 SER A N 1
ATOM 1212 C CA . SER A 1 143 ? 11.131 -0.646 12.170 1.00 90.56 143 SER A CA 1
ATOM 1213 C C . SER A 1 143 ? 10.779 0.106 13.449 1.00 90.56 143 SER A C 1
ATOM 1215 O O . SER A 1 143 ? 9.868 -0.308 14.159 1.00 90.56 143 SER A O 1
ATOM 1217 N N . VAL A 1 144 ? 11.434 1.241 13.719 1.00 94.31 144 VAL A N 1
ATOM 1218 C CA . VAL A 1 144 ? 11.132 2.071 14.899 1.00 94.31 144 VAL A CA 1
ATOM 1219 C C . VAL A 1 144 ? 9.681 2.552 14.866 1.00 94.31 144 VAL A C 1
ATOM 1221 O O . VAL A 1 144 ? 8.952 2.394 15.845 1.00 94.31 144 VAL A O 1
ATOM 1224 N N . LEU A 1 145 ? 9.230 3.084 13.726 1.00 94.62 145 LEU A N 1
ATOM 1225 C CA . LEU A 1 145 ? 7.843 3.527 13.575 1.00 94.62 145 LEU A CA 1
ATOM 1226 C C . LEU A 1 145 ? 6.859 2.352 13.644 1.00 94.62 145 LEU A C 1
ATOM 1228 O O . LEU A 1 145 ? 5.817 2.468 14.281 1.00 94.62 145 LEU A O 1
ATOM 1232 N N . ALA A 1 146 ? 7.185 1.212 13.037 1.00 94.50 146 ALA A N 1
ATOM 1233 C CA . ALA A 1 146 ? 6.332 0.032 13.070 1.00 94.50 146 ALA A CA 1
ATOM 1234 C C . ALA A 1 146 ? 6.143 -0.486 14.500 1.00 94.50 146 ALA A C 1
ATOM 1236 O O . ALA A 1 146 ? 5.017 -0.772 14.886 1.00 94.50 146 ALA A O 1
ATOM 1237 N N . ILE A 1 147 ? 7.203 -0.541 15.311 1.00 96.31 147 ILE A N 1
ATOM 1238 C CA . ILE A 1 147 ? 7.102 -0.936 16.722 1.00 96.31 147 ILE A CA 1
ATOM 1239 C C . ILE A 1 147 ? 6.211 0.043 17.491 1.00 96.31 147 ILE A C 1
ATOM 1241 O O . ILE A 1 147 ? 5.318 -0.393 18.214 1.00 96.31 147 ILE A O 1
ATOM 1245 N N . LEU A 1 148 ? 6.403 1.353 17.298 1.00 96.69 148 LEU A N 1
ATOM 1246 C CA . LEU A 1 148 ? 5.601 2.383 17.961 1.00 96.69 148 LEU A CA 1
ATOM 1247 C C . LEU A 1 148 ? 4.105 2.243 17.641 1.00 96.69 148 LEU A C 1
ATOM 1249 O O . LEU A 1 148 ? 3.279 2.218 18.550 1.00 96.69 148 LEU A O 1
ATOM 1253 N N . PHE A 1 149 ? 3.749 2.125 16.360 1.00 96.88 149 PHE A N 1
ATOM 1254 C CA . PHE A 1 149 ? 2.349 2.013 15.945 1.00 96.88 149 PHE A CA 1
ATOM 1255 C C . PHE A 1 149 ? 1.751 0.634 16.230 1.00 96.88 149 PHE A C 1
ATOM 1257 O O . PHE A 1 149 ? 0.552 0.539 16.473 1.00 96.88 149 PHE A O 1
ATOM 1264 N N . LEU A 1 150 ? 2.557 -0.428 16.266 1.00 97.00 150 LEU A N 1
ATOM 1265 C CA . LEU A 1 150 ? 2.103 -1.743 16.710 1.00 97.00 150 LEU A CA 1
ATOM 1266 C C . LEU A 1 150 ? 1.787 -1.737 18.208 1.00 97.00 150 LEU A C 1
ATOM 1268 O O . LEU A 1 150 ? 0.717 -2.190 18.604 1.00 97.00 150 LEU A O 1
ATOM 1272 N N . ALA A 1 151 ? 2.676 -1.175 19.030 1.00 97.38 151 ALA A N 1
ATOM 1273 C CA . ALA A 1 151 ? 2.438 -1.006 20.459 1.00 97.38 151 ALA A CA 1
ATOM 1274 C C . ALA A 1 151 ? 1.219 -0.108 20.718 1.00 97.38 151 ALA A C 1
ATOM 1276 O O . ALA A 1 151 ? 0.381 -0.446 21.550 1.00 97.38 151 ALA A O 1
ATOM 1277 N N . GLY A 1 152 ? 1.080 0.983 19.956 1.00 97.38 152 GLY A N 1
ATOM 1278 C CA . GLY A 1 152 ? -0.101 1.844 19.977 1.00 97.38 152 GLY A CA 1
ATOM 1279 C C . GLY A 1 152 ? -1.378 1.073 19.647 1.00 97.38 152 GLY A C 1
ATOM 1280 O O . GLY A 1 152 ? -2.314 1.084 20.437 1.00 97.38 152 GLY A O 1
ATOM 1281 N N . PHE A 1 153 ? -1.401 0.334 18.535 1.00 97.81 153 PHE A N 1
ATOM 1282 C CA . PHE A 1 153 ? -2.543 -0.498 18.152 1.00 97.81 153 PHE A CA 1
ATOM 1283 C C . PHE A 1 153 ? -2.939 -1.478 19.262 1.00 97.81 153 PHE A C 1
ATOM 1285 O O . PHE A 1 153 ? -4.105 -1.511 19.653 1.00 97.81 153 PHE A O 1
ATOM 1292 N N . VAL A 1 154 ? -1.980 -2.240 19.796 1.00 97.75 154 VAL A N 1
ATOM 1293 C CA . VAL A 1 154 ? -2.235 -3.207 20.872 1.00 97.75 154 VAL A CA 1
ATOM 1294 C C . VAL A 1 154 ? -2.746 -2.495 22.123 1.00 97.75 154 VAL A C 1
ATOM 1296 O O . VAL A 1 154 ? -3.755 -2.916 22.686 1.00 97.75 154 VAL A O 1
ATOM 1299 N N . GLY A 1 155 ? -2.108 -1.398 22.534 1.00 97.44 155 GLY A N 1
ATOM 1300 C CA . GLY A 1 155 ? -2.501 -0.623 23.709 1.00 97.44 155 GLY A CA 1
ATOM 1301 C C . GLY A 1 155 ? -3.911 -0.049 23.591 1.00 97.44 155 GLY A C 1
ATOM 1302 O O . GLY A 1 155 ? -4.743 -0.296 24.461 1.00 97.44 155 GLY A O 1
ATOM 1303 N N . PHE A 1 156 ? -4.214 0.656 22.499 1.00 97.38 156 PHE A N 1
ATOM 1304 C CA . PHE A 1 156 ? -5.530 1.264 22.281 1.00 97.38 156 PHE A CA 1
ATOM 1305 C C . PHE A 1 156 ? -6.636 0.220 22.127 1.00 97.38 156 PHE A C 1
ATOM 1307 O O . PHE A 1 156 ? -7.707 0.396 22.699 1.00 97.38 156 PHE A O 1
ATOM 1314 N N . THR A 1 157 ? -6.369 -0.890 21.433 1.00 96.25 157 THR A N 1
ATOM 1315 C CA . THR A 1 157 ? -7.343 -1.982 21.269 1.00 96.25 157 THR A CA 1
ATOM 1316 C C . THR A 1 157 ? -7.606 -2.695 22.596 1.00 96.25 157 THR A C 1
ATOM 1318 O O . THR A 1 157 ? -8.746 -3.030 22.908 1.00 96.25 157 THR A O 1
ATOM 1321 N N . THR A 1 158 ? -6.569 -2.894 23.411 1.00 96.50 158 THR A N 1
ATOM 1322 C CA . THR A 1 158 ? -6.712 -3.499 24.742 1.00 96.50 158 THR A CA 1
ATOM 1323 C C . THR A 1 158 ? -7.498 -2.577 25.670 1.00 96.50 158 THR A C 1
ATOM 1325 O O . THR A 1 158 ? -8.442 -3.017 26.317 1.00 96.50 158 THR A O 1
ATOM 1328 N N . LEU A 1 159 ? -7.170 -1.281 25.698 1.00 95.50 159 LEU A N 1
ATOM 1329 C CA . LEU A 1 159 ? -7.923 -0.291 26.470 1.00 95.50 159 LEU A CA 1
ATOM 1330 C C . LEU A 1 159 ? -9.383 -0.208 26.013 1.00 95.50 159 LEU A C 1
ATOM 1332 O O . LEU A 1 159 ? -10.270 -0.120 26.856 1.00 95.50 159 LEU A O 1
ATOM 1336 N N . LEU A 1 160 ? -9.640 -0.287 24.705 1.00 94.81 160 LEU A N 1
ATOM 1337 C CA . LEU A 1 160 ? -10.993 -0.313 24.147 1.00 94.81 160 LEU A CA 1
ATOM 1338 C C . LEU A 1 160 ? -11.801 -1.494 24.697 1.00 94.81 160 LEU A C 1
ATOM 1340 O O . LEU A 1 160 ? -12.947 -1.307 25.093 1.00 94.81 160 LEU A O 1
ATOM 1344 N N . ALA A 1 161 ? -11.192 -2.679 24.784 1.00 93.62 161 ALA A N 1
ATOM 1345 C CA . ALA A 1 161 ? -11.842 -3.873 25.322 1.00 93.62 161 ALA A CA 1
ATOM 1346 C C . ALA A 1 161 ? -12.187 -3.762 26.822 1.00 93.62 161 ALA A C 1
ATOM 1348 O O . ALA A 1 161 ? -13.159 -4.367 27.262 1.00 93.62 161 ALA A O 1
ATOM 1349 N N . TYR A 1 162 ? -11.417 -2.990 27.597 1.00 93.44 162 TYR A N 1
ATOM 1350 C CA . TYR A 1 162 ? -11.653 -2.768 29.033 1.00 93.44 162 TYR A CA 1
ATOM 1351 C C . TYR A 1 162 ? -12.450 -1.495 29.351 1.00 93.44 162 TYR A C 1
ATOM 1353 O O . TYR A 1 162 ? -12.687 -1.199 30.521 1.00 93.44 162 TYR A O 1
ATOM 1361 N N . THR A 1 163 ? -12.825 -0.706 28.346 1.00 91.81 163 THR A N 1
ATOM 1362 C CA . THR A 1 163 ? -13.578 0.535 28.560 1.00 91.81 163 THR A CA 1
ATOM 1363 C C . THR A 1 163 ? -15.060 0.220 28.739 1.00 91.81 163 THR A C 1
ATOM 1365 O O . THR A 1 163 ? -15.619 -0.561 27.978 1.00 91.81 163 THR A O 1
ATOM 1368 N N . ASP A 1 164 ? -15.715 0.854 29.713 1.00 86.25 164 ASP A N 1
ATOM 1369 C CA . ASP A 1 164 ? -17.167 0.735 29.882 1.00 86.25 164 ASP A CA 1
ATOM 1370 C C . ASP A 1 164 ? -17.915 1.368 28.700 1.00 86.25 164 ASP A C 1
ATOM 1372 O O . ASP A 1 164 ? -17.598 2.488 28.281 1.00 86.25 164 ASP A O 1
ATOM 1376 N N . GLY A 1 165 ? -18.965 0.700 28.219 1.00 79.00 165 GLY A N 1
ATOM 1377 C CA . GLY A 1 165 ? -19.795 1.169 27.102 1.00 79.00 165 GLY A CA 1
ATOM 1378 C C . GLY A 1 165 ? -20.444 2.539 27.309 1.00 79.00 165 GLY A C 1
ATOM 1379 O O . GLY A 1 165 ? -20.657 3.272 26.341 1.00 79.00 165 GLY A O 1
ATOM 1380 N N . ASP A 1 166 ? -20.680 2.922 28.565 1.00 83.19 166 ASP A N 1
ATOM 1381 C CA . ASP A 1 166 ? -21.258 4.217 28.940 1.00 83.19 166 ASP A CA 1
ATOM 1382 C C . ASP A 1 166 ? -20.309 5.392 28.644 1.00 83.19 166 ASP A C 1
ATOM 1384 O O . ASP A 1 166 ? -20.739 6.534 28.466 1.00 83.19 166 ASP A O 1
ATOM 1388 N N . LYS A 1 167 ? -19.000 5.129 28.526 1.00 88.69 167 LYS A N 1
ATOM 1389 C CA . LYS A 1 167 ? -17.977 6.132 28.198 1.00 88.69 167 LYS A CA 1
ATOM 1390 C C . LYS A 1 167 ? -17.784 6.235 26.685 1.00 88.69 167 LYS A C 1
ATOM 1392 O O . LYS A 1 167 ? -16.664 6.155 26.178 1.00 88.69 167 LYS A O 1
ATOM 1397 N N . TYR A 1 168 ? -18.875 6.474 25.961 1.00 88.31 168 TYR A N 1
ATOM 1398 C CA . TYR A 1 168 ? -18.901 6.551 24.495 1.00 88.31 168 TYR A CA 1
ATOM 1399 C C . TYR A 1 168 ? -17.761 7.394 23.868 1.00 88.31 168 TYR A C 1
ATOM 1401 O O . TYR A 1 168 ? -17.103 6.901 22.947 1.00 88.31 168 TYR A O 1
ATOM 1409 N N . PRO A 1 169 ? -17.419 8.607 24.363 1.00 91.31 169 PRO A N 1
ATOM 1410 C CA . PRO A 1 169 ? -16.313 9.385 23.793 1.00 91.31 169 PRO A CA 1
ATOM 1411 C C . PRO A 1 169 ? -14.954 8.674 23.875 1.00 91.31 169 PRO A C 1
ATOM 1413 O O . PRO A 1 169 ? -14.134 8.801 22.967 1.00 91.31 169 PRO A O 1
ATOM 1416 N N . GLN A 1 170 ? -14.713 7.906 24.942 1.00 92.81 170 GLN A N 1
ATOM 1417 C CA . GLN A 1 170 ? -13.474 7.145 25.109 1.00 92.81 170 GLN A CA 1
ATOM 1418 C C . GLN A 1 170 ? -13.425 5.964 24.140 1.00 92.81 170 GLN A C 1
ATOM 1420 O O . GLN A 1 170 ? -12.400 5.767 23.488 1.00 92.81 170 GLN A O 1
ATOM 1425 N N . VAL A 1 171 ? -14.543 5.249 23.975 1.00 92.38 171 VAL A N 1
ATOM 1426 C CA . VAL A 1 171 ? -14.691 4.176 22.978 1.00 92.38 171 VAL A CA 1
ATOM 1427 C C . VAL A 1 171 ? -14.369 4.708 21.577 1.00 92.38 171 VAL A C 1
ATOM 1429 O O . VAL A 1 171 ? -13.568 4.105 20.864 1.00 92.38 171 VAL A O 1
ATOM 1432 N N . MET A 1 172 ? -14.905 5.878 21.202 1.00 93.81 172 MET A N 1
ATOM 1433 C CA . MET A 1 172 ? -14.642 6.485 19.891 1.00 93.81 172 MET A CA 1
ATOM 1434 C C . MET A 1 172 ? -13.168 6.840 19.691 1.00 93.81 172 MET A C 1
ATOM 1436 O O . MET A 1 172 ? -12.586 6.499 18.660 1.00 93.81 172 MET A O 1
ATOM 1440 N N . ILE A 1 173 ? -12.545 7.505 20.667 1.00 95.25 173 ILE A N 1
ATOM 1441 C CA . ILE A 1 173 ? -11.137 7.912 20.568 1.00 95.25 173 ILE A CA 1
ATOM 1442 C C . ILE A 1 173 ? -10.229 6.683 20.463 1.00 95.25 173 ILE A C 1
ATOM 1444 O O . ILE A 1 173 ? -9.378 6.624 19.576 1.00 95.25 173 ILE A O 1
ATOM 1448 N N . LEU A 1 174 ? -10.424 5.683 21.325 1.00 96.12 174 LEU A N 1
ATOM 1449 C CA . LEU A 1 174 ? -9.614 4.464 21.330 1.00 96.12 174 LEU A CA 1
ATOM 1450 C C . LEU A 1 174 ? -9.785 3.663 20.037 1.00 96.12 174 LEU A C 1
ATOM 1452 O O . LEU A 1 174 ? -8.802 3.164 19.484 1.00 96.12 174 LEU A O 1
ATOM 1456 N N . TYR A 1 175 ? -11.005 3.599 19.505 1.00 95.94 175 TYR A N 1
ATOM 1457 C CA . TYR A 1 175 ? -11.272 3.001 18.204 1.00 95.94 175 TYR A CA 1
ATOM 1458 C C . TYR A 1 175 ? -10.529 3.728 17.071 1.00 95.94 175 TYR A C 1
ATOM 1460 O O . TYR A 1 175 ? -9.794 3.092 16.310 1.00 95.94 175 TYR A O 1
ATOM 1468 N N . VAL A 1 176 ? -10.657 5.057 16.977 1.00 96.06 176 VAL A N 1
ATOM 1469 C CA . VAL A 1 176 ? -9.992 5.857 15.934 1.00 96.06 176 VAL A CA 1
ATOM 1470 C C . VAL A 1 176 ? -8.474 5.701 16.013 1.00 96.06 176 VAL A C 1
ATOM 1472 O O . VAL A 1 176 ? -7.832 5.484 14.986 1.00 96.06 176 VAL A O 1
ATOM 1475 N N . LEU A 1 177 ? -7.894 5.755 17.214 1.00 97.31 177 LEU A N 1
ATOM 1476 C CA . LEU A 1 177 ? -6.454 5.579 17.422 1.00 97.31 177 LEU A CA 1
ATOM 1477 C C . LEU A 1 177 ? -5.974 4.170 17.045 1.00 97.31 177 LEU A C 1
ATOM 1479 O O . LEU A 1 177 ? -4.904 4.023 16.445 1.00 97.31 177 LEU A O 1
ATOM 1483 N N . SER A 1 178 ? -6.777 3.141 17.329 1.00 96.69 178 SER A N 1
ATOM 1484 C CA . SER A 1 178 ? -6.497 1.765 16.907 1.00 96.69 178 SER A CA 1
ATOM 1485 C C . SER A 1 178 ? -6.480 1.656 15.379 1.00 96.69 178 SER A C 1
ATOM 1487 O O . SER A 1 178 ? -5.492 1.201 14.801 1.00 96.69 178 SER A O 1
ATOM 1489 N N . VAL A 1 179 ? -7.521 2.148 14.698 1.00 96.12 179 VAL A N 1
ATOM 1490 C CA . VAL A 1 179 ? -7.621 2.101 13.226 1.00 96.12 179 VAL A CA 1
ATOM 1491 C C . VAL A 1 179 ? -6.529 2.941 12.556 1.00 96.12 179 VAL A C 1
ATOM 1493 O O . VAL A 1 179 ? -5.895 2.485 11.603 1.00 96.12 179 VAL A O 1
ATOM 1496 N N . ALA A 1 180 ? -6.252 4.144 13.066 1.00 96.44 180 ALA A N 1
ATOM 1497 C CA . ALA A 1 180 ? -5.185 5.004 12.560 1.00 96.44 180 ALA A CA 1
ATOM 1498 C C . ALA A 1 180 ? -3.814 4.317 12.649 1.00 96.44 180 ALA A C 1
ATOM 1500 O O . ALA A 1 180 ? -3.048 4.352 11.684 1.00 96.44 180 ALA A O 1
ATOM 1501 N N . SER A 1 181 ? -3.535 3.628 13.759 1.00 96.94 181 SER A N 1
ATOM 1502 C CA . SER A 1 181 ? -2.287 2.879 13.932 1.00 96.94 181 SER A CA 1
ATOM 1503 C C . SER A 1 181 ? -2.124 1.788 12.869 1.00 96.94 181 SER A C 1
ATOM 1505 O O . SER A 1 181 ? -1.065 1.674 12.249 1.00 96.94 181 SER A O 1
ATOM 1507 N N . VAL A 1 182 ? -3.196 1.048 12.568 1.00 96.31 182 VAL A N 1
ATOM 1508 C CA . VAL A 1 182 ? -3.208 0.017 11.515 1.00 96.31 182 VAL A CA 1
ATOM 1509 C C . VAL A 1 182 ? -2.978 0.617 10.123 1.00 96.31 182 VAL A C 1
ATOM 1511 O O . VAL A 1 182 ? -2.223 0.061 9.321 1.00 96.31 182 VAL A O 1
ATOM 1514 N N . CYS A 1 183 ? -3.574 1.774 9.827 1.00 95.19 183 CYS A N 1
ATOM 1515 C CA . CYS A 1 183 ? -3.354 2.484 8.565 1.00 95.19 183 CYS A CA 1
ATOM 1516 C C . CYS A 1 183 ? -1.887 2.899 8.378 1.00 95.19 183 CYS A C 1
ATOM 1518 O O . CYS A 1 183 ? -1.345 2.750 7.278 1.00 95.19 183 CYS A O 1
ATOM 1520 N N . VAL A 1 184 ? -1.226 3.367 9.441 1.00 95.50 184 VAL A N 1
ATOM 1521 C CA . VAL A 1 184 ? 0.201 3.714 9.389 1.00 95.50 184 VAL A CA 1
ATOM 1522 C C . VAL A 1 184 ? 1.066 2.468 9.196 1.00 95.50 184 VAL A C 1
ATOM 1524 O O . VAL A 1 184 ? 1.939 2.475 8.328 1.00 95.50 184 VAL A O 1
ATOM 1527 N N . LEU A 1 185 ? 0.796 1.375 9.917 1.00 95.00 185 LEU A N 1
ATOM 1528 C CA . LEU A 1 185 ? 1.510 0.102 9.739 1.00 95.00 185 LEU A CA 1
ATOM 1529 C C . LEU A 1 185 ? 1.423 -0.411 8.297 1.00 95.00 185 LEU A C 1
ATOM 1531 O O . LEU A 1 185 ? 2.430 -0.816 7.714 1.00 95.00 185 LEU A O 1
ATOM 1535 N N . PHE A 1 186 ? 0.237 -0.341 7.692 1.00 94.12 186 PHE A N 1
ATOM 1536 C CA . PHE A 1 186 ? 0.047 -0.732 6.299 1.00 94.12 186 PHE A CA 1
ATOM 1537 C C . PHE A 1 186 ? 0.814 0.168 5.325 1.00 94.12 186 PHE A C 1
ATOM 1539 O O . PHE A 1 186 ? 1.436 -0.331 4.384 1.00 94.12 186 PHE A O 1
ATOM 1546 N N . TYR A 1 187 ? 0.808 1.486 5.550 1.00 92.81 187 TYR A N 1
ATOM 1547 C CA . TYR A 1 187 ? 1.604 2.420 4.754 1.00 92.81 187 TYR A CA 1
ATOM 1548 C C . TYR A 1 187 ? 3.099 2.081 4.827 1.00 92.81 187 TYR A C 1
ATOM 1550 O O . TYR A 1 187 ? 3.742 1.940 3.786 1.00 92.81 187 TYR A O 1
ATOM 1558 N N . LEU A 1 188 ? 3.627 1.874 6.035 1.00 92.62 188 LEU A N 1
ATOM 1559 C CA . LEU A 1 188 ? 5.025 1.518 6.273 1.00 92.62 188 LEU A CA 1
ATOM 1560 C C . LEU A 1 188 ? 5.406 0.201 5.586 1.00 92.62 188 LEU A C 1
ATOM 1562 O O . LEU A 1 188 ? 6.386 0.161 4.842 1.00 92.62 188 LEU A O 1
ATOM 1566 N N . GLY A 1 189 ? 4.595 -0.849 5.755 1.00 90.75 189 GLY A N 1
ATOM 1567 C CA . GLY A 1 189 ? 4.818 -2.145 5.108 1.00 90.75 189 GLY A CA 1
ATOM 1568 C C . GLY A 1 189 ? 4.793 -2.048 3.581 1.00 90.75 189 GLY A C 1
ATOM 1569 O O . GLY A 1 189 ? 5.672 -2.576 2.903 1.00 90.75 189 GLY A O 1
ATOM 1570 N N . LYS A 1 190 ? 3.843 -1.297 3.014 1.00 91.06 190 LYS A N 1
ATOM 1571 C CA . LYS A 1 190 ? 3.766 -1.057 1.565 1.00 91.06 190 LYS A CA 1
ATOM 1572 C C . LYS A 1 190 ? 5.004 -0.330 1.034 1.00 91.06 190 LYS A C 1
ATOM 1574 O O . LYS A 1 190 ? 5.535 -0.716 -0.008 1.00 91.06 190 LYS A O 1
ATOM 1579 N N . VAL A 1 191 ? 5.439 0.732 1.706 1.00 89.31 191 VAL A N 1
ATOM 1580 C CA . VAL A 1 191 ? 6.594 1.534 1.281 1.00 89.31 191 VAL A CA 1
ATOM 1581 C C . VAL A 1 191 ? 7.871 0.699 1.349 1.00 89.31 191 VAL A C 1
ATOM 1583 O O . VAL A 1 191 ? 8.600 0.613 0.362 1.00 89.31 191 VAL A O 1
ATOM 1586 N N . TYR A 1 192 ? 8.106 0.023 2.473 1.00 89.31 192 TYR A N 1
ATOM 1587 C CA . TYR A 1 192 ? 9.344 -0.711 2.716 1.00 89.31 192 TYR A CA 1
ATOM 1588 C C . TYR A 1 192 ? 9.431 -2.040 1.955 1.00 89.31 192 TYR A C 1
ATOM 1590 O O . TYR A 1 192 ? 10.455 -2.324 1.346 1.00 89.31 192 TYR A O 1
ATOM 1598 N N . CYS A 1 193 ? 8.369 -2.851 1.938 1.00 89.88 193 CYS A N 1
ATOM 1599 C CA . CYS A 1 193 ? 8.424 -4.199 1.359 1.00 89.88 193 CYS A CA 1
ATOM 1600 C C . CYS A 1 193 ? 8.107 -4.250 -0.140 1.00 89.88 193 CYS A C 1
ATOM 1602 O O . CYS A 1 193 ? 8.358 -5.272 -0.772 1.00 89.88 193 CYS A O 1
ATOM 1604 N N . ILE A 1 194 ? 7.502 -3.199 -0.708 1.00 89.56 194 ILE A N 1
ATOM 1605 C CA . ILE A 1 194 ? 7.075 -3.198 -2.116 1.00 89.56 194 ILE A CA 1
ATOM 1606 C C . ILE A 1 194 ? 7.712 -2.051 -2.891 1.00 89.56 194 ILE A C 1
ATOM 1608 O O . ILE A 1 194 ? 8.222 -2.273 -3.982 1.00 89.56 194 ILE A O 1
ATOM 1612 N N . GLU A 1 195 ? 7.658 -0.816 -2.395 1.00 89.94 195 GLU A N 1
ATOM 1613 C CA . GLU A 1 195 ? 8.092 0.337 -3.196 1.00 89.94 195 GLU A CA 1
ATOM 1614 C C . GLU A 1 195 ? 9.608 0.540 -3.169 1.00 89.94 195 GLU A C 1
ATOM 1616 O O . GLU A 1 195 ? 10.190 0.771 -4.229 1.00 89.94 195 GLU A O 1
ATOM 1621 N N . LEU A 1 196 ? 10.250 0.374 -2.011 1.00 90.25 196 LEU A N 1
ATOM 1622 C CA . LEU A 1 196 ? 11.696 0.529 -1.861 1.00 90.25 196 LEU A CA 1
ATOM 1623 C C . LEU A 1 196 ? 12.506 -0.467 -2.720 1.00 90.25 196 LEU A C 1
ATOM 1625 O O . LEU A 1 196 ? 13.363 -0.000 -3.472 1.00 90.25 196 LEU A O 1
ATOM 1629 N N . PRO A 1 197 ? 12.226 -1.790 -2.729 1.00 90.31 197 PRO A N 1
ATOM 1630 C CA . PRO A 1 197 ? 12.953 -2.726 -3.588 1.00 90.31 197 PRO A CA 1
ATOM 1631 C C . PRO A 1 197 ? 12.816 -2.375 -5.071 1.00 90.31 197 PRO A C 1
ATOM 1633 O O . PRO A 1 197 ? 13.770 -2.496 -5.834 1.00 90.31 197 PRO A O 1
ATOM 1636 N N . GLN A 1 198 ? 11.635 -1.902 -5.491 1.00 89.69 198 GLN A N 1
ATOM 1637 C CA . GLN A 1 198 ? 11.418 -1.470 -6.874 1.00 89.69 198 GLN A CA 1
ATOM 1638 C C . GLN A 1 198 ? 12.292 -0.271 -7.226 1.00 89.69 198 GLN A C 1
ATOM 1640 O O . GLN A 1 198 ? 12.848 -0.234 -8.315 1.00 89.69 198 GLN A O 1
ATOM 1645 N N . VAL A 1 199 ? 12.396 0.711 -6.329 1.00 88.88 199 VAL A N 1
ATOM 1646 C CA . VAL A 1 199 ? 13.213 1.908 -6.558 1.00 88.88 199 VAL A CA 1
ATOM 1647 C C . VAL A 1 199 ? 14.696 1.559 -6.646 1.00 88.88 199 VAL A C 1
ATOM 1649 O O . VAL A 1 199 ? 15.365 2.064 -7.541 1.00 88.88 199 VAL A O 1
ATOM 1652 N N . ILE A 1 200 ? 15.191 0.665 -5.785 1.00 88.31 200 ILE A N 1
ATOM 1653 C CA . ILE A 1 200 ? 16.595 0.229 -5.810 1.00 88.31 200 ILE A CA 1
ATOM 1654 C C . ILE A 1 200 ? 16.931 -0.421 -7.155 1.00 88.31 200 ILE A C 1
ATOM 1656 O O . ILE A 1 200 ? 17.912 -0.046 -7.785 1.00 88.31 200 ILE A O 1
ATOM 1660 N N . VAL A 1 201 ? 16.084 -1.327 -7.654 1.00 88.19 201 VAL A N 1
ATOM 1661 C CA . VAL A 1 201 ? 16.304 -1.946 -8.973 1.00 88.19 201 VAL A CA 1
ATOM 1662 C C . VAL A 1 201 ? 16.219 -0.915 -10.100 1.00 88.19 201 VAL A C 1
ATOM 1664 O O . VAL A 1 201 ? 17.014 -0.961 -11.034 1.00 88.19 201 VAL A O 1
ATOM 1667 N N . LEU A 1 202 ? 15.277 0.030 -10.022 1.00 85.81 202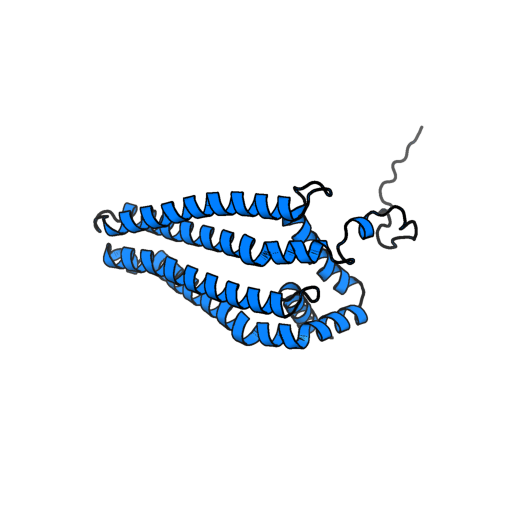 LEU A N 1
ATOM 1668 C CA . LEU A 1 202 ? 15.136 1.081 -11.031 1.00 85.81 202 LEU A CA 1
ATOM 1669 C C . LEU A 1 202 ? 16.342 2.032 -11.069 1.00 85.81 202 LEU A C 1
ATOM 1671 O O . LEU A 1 202 ? 16.659 2.516 -12.147 1.00 85.81 202 LEU A O 1
ATOM 1675 N N . ARG A 1 203 ? 17.032 2.273 -9.946 1.00 82.75 203 ARG A N 1
ATOM 1676 C CA . ARG A 1 203 ? 18.241 3.118 -9.882 1.00 82.75 203 ARG A CA 1
ATOM 1677 C C . ARG A 1 203 ? 19.373 2.603 -10.780 1.00 82.75 203 ARG A C 1
ATOM 1679 O O . ARG A 1 203 ? 20.105 3.404 -11.346 1.00 82.75 203 ARG A O 1
ATOM 1686 N N . HIS A 1 204 ? 19.502 1.284 -10.918 1.00 83.31 204 HIS A N 1
ATOM 1687 C CA . HIS A 1 204 ? 20.580 0.630 -11.684 1.00 83.31 204 HIS A CA 1
ATOM 1688 C C . HIS A 1 204 ? 20.289 0.473 -13.170 1.00 83.31 204 HIS A C 1
ATOM 1690 O O . HIS A 1 204 ? 21.092 -0.085 -13.916 1.00 83.31 204 HIS A O 1
ATOM 1696 N N . ARG A 1 205 ? 19.110 0.899 -13.611 1.00 81.06 205 ARG A N 1
ATOM 1697 C CA . ARG A 1 205 ? 18.722 0.795 -15.011 1.00 81.06 205 ARG A CA 1
ATOM 1698 C C . ARG A 1 205 ? 19.342 1.949 -15.800 1.00 81.06 205 ARG A C 1
ATOM 1700 O O . ARG A 1 205 ? 19.278 3.086 -15.334 1.00 81.06 205 ARG A O 1
ATOM 1707 N N . PRO A 1 206 ? 19.907 1.689 -16.992 1.00 73.31 206 PRO A N 1
ATOM 1708 C CA . PRO A 1 206 ? 20.571 2.720 -17.790 1.00 73.31 206 PRO A CA 1
ATOM 1709 C C . PRO A 1 206 ? 19.625 3.871 -18.154 1.00 73.31 206 PRO A C 1
ATOM 1711 O O . PRO A 1 206 ? 20.058 5.011 -18.259 1.00 73.31 206 PRO A O 1
ATOM 1714 N N . GLU A 1 207 ? 18.321 3.609 -18.261 1.00 72.25 207 GLU A N 1
ATOM 1715 C CA . GLU A 1 207 ? 17.298 4.622 -18.535 1.00 72.25 207 GLU A CA 1
ATOM 1716 C C . GLU A 1 207 ? 17.090 5.628 -17.388 1.00 72.25 207 GLU A C 1
ATOM 1718 O O . GLU A 1 207 ? 16.435 6.653 -17.584 1.00 72.25 207 GLU A O 1
ATOM 1723 N N . PHE A 1 208 ? 17.602 5.325 -16.192 1.00 74.12 208 PHE A N 1
ATOM 1724 C CA . PHE A 1 208 ? 17.459 6.135 -14.978 1.00 74.12 208 PHE A CA 1
ATOM 1725 C C . PHE A 1 208 ? 18.794 6.393 -14.267 1.00 74.12 208 PHE A C 1
ATOM 1727 O O . PHE A 1 208 ? 18.799 6.973 -13.179 1.00 74.12 208 PHE A O 1
ATOM 1734 N N . ALA A 1 209 ? 19.911 5.957 -14.856 1.00 61.50 209 ALA A N 1
ATOM 1735 C CA . ALA A 1 209 ? 21.235 6.177 -14.305 1.00 61.50 209 ALA A CA 1
ATOM 1736 C C . ALA A 1 209 ? 21.540 7.681 -14.288 1.00 61.50 209 ALA A C 1
ATOM 1738 O O . ALA A 1 209 ? 21.388 8.373 -15.296 1.00 61.50 209 ALA A O 1
ATOM 1739 N N . PHE A 1 210 ? 21.980 8.174 -13.129 1.00 50.62 210 PHE A N 1
ATOM 1740 C CA . PHE A 1 210 ? 22.316 9.582 -12.898 1.00 50.62 210 PHE A CA 1
ATOM 1741 C C . PHE A 1 210 ? 23.359 10.094 -13.909 1.00 50.62 210 PHE A C 1
ATOM 1743 O O . PHE A 1 210 ? 23.240 11.209 -14.411 1.00 50.62 210 PHE A O 1
ATOM 1750 N N . ASP A 1 211 ? 24.300 9.228 -14.297 1.00 46.31 211 ASP A N 1
ATOM 1751 C CA . ASP A 1 211 ? 25.357 9.541 -15.262 1.00 46.31 211 ASP A CA 1
ATOM 1752 C C . ASP A 1 211 ? 24.836 9.715 -16.697 1.00 46.31 211 ASP A C 1
ATOM 1754 O O . ASP A 1 211 ? 25.446 10.422 -17.481 1.00 46.31 211 ASP A O 1
ATOM 1758 N N . VAL A 1 212 ? 23.689 9.145 -17.072 1.00 44.56 212 VAL A N 1
ATOM 1759 C CA . VAL A 1 212 ? 23.135 9.312 -18.434 1.00 44.56 212 VAL A CA 1
ATOM 1760 C C . VAL A 1 212 ? 22.396 10.649 -18.586 1.00 44.56 212 VAL A C 1
ATOM 1762 O O . VAL A 1 212 ? 22.229 11.149 -19.693 1.00 44.56 212 VAL A O 1
ATOM 1765 N N . LEU A 1 213 ? 21.978 11.261 -17.474 1.00 41.81 213 LEU A N 1
ATOM 1766 C CA . LEU A 1 213 ? 21.308 12.566 -17.453 1.00 41.81 213 LEU A CA 1
ATOM 1767 C C . LEU A 1 213 ? 22.272 13.747 -17.261 1.00 41.81 213 LEU A C 1
ATOM 1769 O O . LEU A 1 213 ? 21.915 14.860 -17.641 1.00 41.81 213 LEU A O 1
ATOM 1773 N N . PHE A 1 214 ? 23.457 13.513 -16.683 1.00 43.38 214 PHE A N 1
ATOM 1774 C CA . PHE A 1 214 ? 24.413 14.567 -16.304 1.00 43.38 214 PHE A CA 1
ATOM 1775 C C . PHE A 1 214 ? 25.877 14.274 -16.675 1.00 43.38 214 PHE A C 1
ATOM 1777 O O . PHE A 1 214 ? 26.767 14.991 -16.228 1.00 43.38 214 PHE A O 1
ATOM 1784 N N . SER A 1 215 ? 26.163 13.236 -17.468 1.00 36.66 215 SER A N 1
ATOM 1785 C CA . SER A 1 215 ? 27.493 13.074 -18.060 1.00 36.66 215 SER A CA 1
ATOM 1786 C C . SER A 1 215 ? 27.752 14.215 -19.040 1.00 36.66 215 SER A C 1
ATOM 1788 O O . SER A 1 215 ? 27.051 14.352 -20.044 1.00 36.66 215 SER A O 1
ATOM 1790 N N . ASP A 1 216 ? 28.823 14.966 -18.785 1.00 42.06 216 ASP A N 1
ATOM 1791 C CA . ASP A 1 216 ? 29.435 15.944 -19.694 1.00 42.06 216 ASP A CA 1
ATOM 1792 C C . ASP A 1 216 ? 29.846 15.343 -21.064 1.00 42.06 216 ASP A C 1
ATOM 1794 O O . ASP A 1 216 ? 30.352 16.051 -21.926 1.00 42.06 216 ASP A O 1
ATOM 1798 N N . MET A 1 217 ? 29.618 14.043 -21.314 1.00 37.47 217 MET A N 1
ATOM 1799 C CA . MET A 1 217 ? 29.726 13.416 -22.641 1.00 37.47 217 MET A CA 1
ATOM 1800 C C . MET A 1 217 ? 28.397 13.360 -23.419 1.00 37.47 217 MET A C 1
ATOM 1802 O O . MET A 1 217 ? 28.282 12.621 -24.396 1.00 37.47 217 MET A O 1
ATOM 1806 N N . HIS A 1 218 ? 27.379 14.129 -23.024 1.00 40.16 218 HIS A N 1
ATOM 1807 C CA . HIS A 1 218 ? 26.261 14.510 -23.899 1.00 40.16 218 HIS A CA 1
ATOM 1808 C C . HIS A 1 218 ? 26.367 15.986 -24.305 1.00 40.16 218 HIS A C 1
ATOM 1810 O O . HIS A 1 218 ? 25.429 16.766 -24.173 1.00 40.16 218 HIS A O 1
ATOM 1816 N N . ASP A 1 219 ? 27.518 16.330 -24.889 1.00 38.00 219 ASP A N 1
ATOM 1817 C CA . ASP A 1 219 ? 27.694 17.505 -25.757 1.00 38.00 219 ASP A CA 1
ATOM 1818 C C . ASP A 1 219 ? 26.932 17.351 -27.099 1.00 38.00 219 ASP A C 1
ATOM 1820 O O . ASP A 1 219 ? 26.916 18.234 -27.954 1.00 38.00 219 ASP A O 1
ATOM 1824 N N . GLU A 1 220 ? 26.219 16.236 -27.288 1.00 34.69 220 GLU A N 1
ATOM 1825 C CA . GLU A 1 220 ? 25.220 16.088 -28.338 1.00 34.69 220 GLU A CA 1
ATOM 1826 C C . GLU A 1 220 ? 23.857 16.591 -27.847 1.00 34.69 220 GLU A C 1
ATOM 1828 O O . GLU A 1 220 ? 22.998 15.843 -27.389 1.00 34.69 220 GLU A O 1
ATOM 1833 N N . HIS A 1 221 ? 23.671 17.904 -27.974 1.00 35.19 221 HIS A N 1
ATOM 1834 C CA . HIS A 1 221 ? 22.430 18.500 -28.466 1.00 35.19 221 HIS A CA 1
ATOM 1835 C C . HIS A 1 221 ? 21.135 17.849 -27.935 1.00 35.19 221 HIS A C 1
ATOM 1837 O O . HIS A 1 221 ? 20.356 17.282 -28.698 1.00 35.19 221 HIS A O 1
ATOM 1843 N N . ILE A 1 222 ? 20.846 17.975 -26.635 1.00 40.59 222 ILE A N 1
ATOM 1844 C CA . ILE A 1 222 ? 19.504 17.695 -26.103 1.00 40.59 222 ILE A CA 1
ATOM 1845 C C . ILE A 1 222 ? 18.529 18.666 -26.807 1.00 40.59 222 ILE A C 1
ATOM 1847 O O . ILE A 1 222 ? 18.555 19.860 -26.505 1.00 40.59 222 ILE A O 1
ATOM 1851 N N . PRO A 1 223 ? 17.628 18.235 -27.717 1.00 42.06 223 PRO A N 1
ATOM 1852 C CA . PRO A 1 223 ? 16.769 19.162 -28.470 1.00 42.06 223 PRO A CA 1
ATOM 1853 C C . PRO A 1 223 ? 15.684 19.828 -27.608 1.00 42.06 223 PRO A C 1
ATOM 1855 O O . PRO A 1 223 ? 14.900 20.635 -28.099 1.00 42.06 223 PRO A O 1
ATOM 1858 N N . PHE A 1 224 ? 15.579 19.440 -26.336 1.00 48.03 224 PHE A N 1
ATOM 1859 C CA . PHE A 1 224 ? 14.397 19.655 -25.501 1.00 48.03 224 PHE A CA 1
ATOM 1860 C C . PHE A 1 224 ? 14.594 20.665 -24.368 1.00 48.03 224 PHE A C 1
ATOM 1862 O O . PHE A 1 224 ? 13.646 20.933 -23.635 1.00 48.03 224 PHE A O 1
ATOM 1869 N N . ALA A 1 225 ? 15.784 21.250 -24.243 1.00 40.59 225 ALA A N 1
ATOM 1870 C CA . ALA A 1 225 ? 16.034 22.399 -23.380 1.00 40.59 225 ALA A CA 1
ATOM 1871 C C . ALA A 1 225 ? 16.437 23.598 -24.245 1.00 40.59 225 ALA A C 1
ATOM 1873 O O . ALA A 1 225 ? 17.524 24.147 -24.103 1.00 40.59 225 ALA A O 1
ATOM 1874 N N . GLN A 1 226 ? 15.570 23.996 -25.180 1.00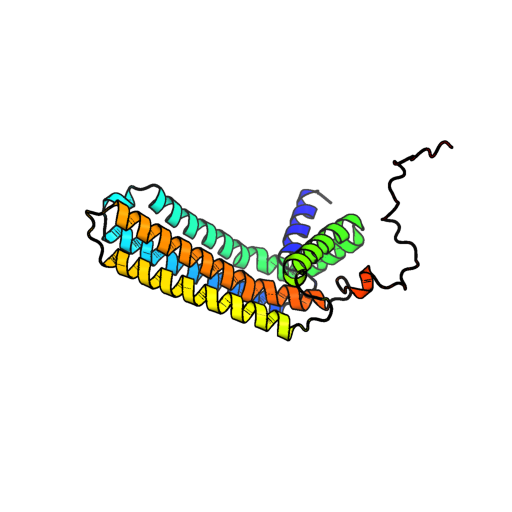 35.97 226 GLN A N 1
ATOM 1875 C CA . GLN A 1 226 ? 15.694 25.347 -25.713 1.00 35.97 226 GLN A CA 1
ATOM 1876 C C . GLN A 1 226 ? 15.371 26.312 -24.564 1.00 35.97 226 GLN A C 1
ATOM 1878 O O . GLN A 1 226 ? 14.278 26.208 -23.994 1.00 35.97 226 GLN A O 1
ATOM 1883 N N . PRO A 1 227 ? 16.287 27.219 -24.179 1.00 36.69 227 PRO A N 1
ATOM 1884 C CA . PRO A 1 227 ? 15.916 28.321 -23.310 1.00 36.69 227 PRO A CA 1
ATOM 1885 C C . PRO A 1 227 ? 14.769 29.066 -23.993 1.00 36.69 227 PRO A C 1
ATOM 1887 O O . PRO A 1 227 ? 14.878 29.459 -25.154 1.00 36.69 227 PRO A O 1
ATOM 1890 N N . VAL A 1 228 ? 13.643 29.205 -23.292 1.00 39.22 228 VAL A N 1
ATOM 1891 C CA . VAL A 1 228 ? 12.550 30.068 -23.742 1.00 39.22 228 VAL A CA 1
ATOM 1892 C C . VAL A 1 228 ? 13.148 31.462 -23.902 1.00 39.22 228 VAL A C 1
ATOM 1894 O O . VAL A 1 228 ? 13.681 32.024 -22.947 1.00 39.22 228 VAL A O 1
ATOM 1897 N N . SER A 1 229 ? 13.111 31.987 -25.121 1.00 44.94 229 SER A N 1
ATOM 1898 C CA . SER A 1 229 ? 13.765 33.225 -25.546 1.00 44.94 229 SER A CA 1
ATOM 1899 C C . SER A 1 229 ? 13.080 34.497 -25.035 1.00 44.94 229 SER A C 1
ATOM 1901 O O . SER A 1 229 ? 13.099 35.506 -25.727 1.00 44.94 229 SER A O 1
ATOM 1903 N N . ASP A 1 230 ? 12.491 34.472 -23.841 1.00 47.53 230 ASP A N 1
ATOM 1904 C CA . ASP A 1 230 ? 11.768 35.610 -23.274 1.00 47.53 230 ASP A CA 1
ATOM 1905 C C . ASP A 1 230 ? 12.339 35.995 -21.911 1.00 47.53 230 ASP A C 1
ATOM 1907 O O . ASP A 1 230 ? 11.691 35.864 -20.882 1.00 47.53 230 ASP A O 1
ATOM 1911 N N . TYR A 1 231 ? 13.567 36.508 -21.922 1.00 37.09 231 TYR A N 1
ATOM 1912 C CA . TYR A 1 231 ? 13.966 37.618 -21.058 1.00 37.09 231 TYR A CA 1
ATOM 1913 C C . TYR A 1 231 ? 14.979 38.461 -21.835 1.00 37.09 231 TYR A C 1
ATOM 1915 O O . TYR A 1 231 ? 16.191 38.298 -21.708 1.00 37.09 231 TYR A O 1
ATOM 1923 N N . ASN A 1 232 ? 14.472 39.384 -22.657 1.00 36.78 232 ASN A N 1
ATOM 1924 C CA . ASN A 1 232 ? 15.250 40.542 -23.082 1.00 36.78 232 ASN A CA 1
ATOM 1925 C C . ASN A 1 232 ? 15.542 41.383 -21.836 1.00 36.78 232 ASN A C 1
ATOM 1927 O O . ASN A 1 232 ? 14.775 42.274 -21.481 1.00 36.78 232 ASN A O 1
ATOM 1931 N N . THR A 1 233 ? 16.651 41.115 -21.152 1.00 41.19 233 THR A N 1
ATOM 1932 C CA . THR A 1 233 ? 17.294 42.159 -20.360 1.00 41.19 233 THR A CA 1
ATOM 1933 C C . THR A 1 233 ? 18.027 43.055 -21.345 1.00 41.19 233 THR A C 1
ATOM 1935 O O . THR A 1 233 ? 19.193 42.821 -21.667 1.00 41.19 233 THR A O 1
ATOM 1938 N N . THR A 1 234 ? 17.325 44.063 -21.856 1.00 37.59 234 THR A N 1
ATOM 1939 C CA . THR A 1 234 ? 17.947 45.260 -22.415 1.00 37.59 234 THR A CA 1
ATOM 1940 C C . THR A 1 234 ? 18.833 45.853 -21.324 1.00 37.59 234 THR A C 1
ATOM 1942 O O . THR A 1 234 ? 18.374 46.539 -20.415 1.00 37.59 234 THR A O 1
ATOM 1945 N N . ARG A 1 235 ? 20.125 45.530 -21.380 1.00 41.84 235 ARG A N 1
ATOM 1946 C CA . ARG A 1 235 ? 21.165 46.392 -20.829 1.00 41.84 235 ARG A CA 1
ATOM 1947 C C . ARG A 1 235 ? 21.297 47.555 -21.801 1.00 41.84 235 ARG A C 1
ATOM 1949 O O . ARG A 1 235 ? 21.988 47.431 -22.808 1.00 41.84 235 ARG A O 1
ATOM 1956 N N . GLU A 1 236 ? 20.592 48.642 -21.522 1.00 38.47 236 GLU A N 1
ATOM 1957 C CA . GLU A 1 236 ? 21.037 49.956 -21.978 1.00 38.47 236 GLU A CA 1
ATOM 1958 C C . GLU A 1 236 ? 21.998 50.546 -20.940 1.00 38.47 236 GLU A C 1
ATOM 1960 O O . GLU A 1 236 ? 21.976 50.163 -19.767 1.00 38.47 236 GLU A O 1
ATOM 1965 N N . ALA A 1 237 ? 22.906 51.353 -21.480 1.00 39.75 237 ALA A N 1
ATOM 1966 C CA . ALA A 1 237 ? 24.244 51.692 -21.009 1.00 39.75 237 ALA A CA 1
ATOM 1967 C C . ALA A 1 237 ? 24.331 52.435 -19.668 1.00 39.75 237 ALA A C 1
ATOM 1969 O O . ALA A 1 237 ? 23.409 53.213 -19.342 1.00 39.75 237 ALA A O 1
#